Protein AF-A0A960XG76-F1 (afdb_monomer_lite)

Sequence (204 aa):
INASFLRGNTRYGQMHSFADWEVGPEVEAAFKQVYPERRFEPLSRSDVFFKSFYAGLPDAAPLPEAIREFIINEKWPQGTYSSMVLRHEDRVAVMAMPIMAMGWGKSEFGQWTTRIGFRVREGAEGLSDRLSEAAYAGEKYETTREDGRNDVIYCEVPGMPAWVEEPNGDWRVFRYYHSQEISDYAHTFYTRLGVNLFVYIFSQ

Radius of gyration: 17.95 Å; chains: 1; bounding box: 51×33×46 Å

Secondary structure (DSSP, 8-state):
-EEGGGTT-GGGGGG-TTS-EE--HHHHHHHHTT-TT--EEE--TT-GGGGSS--SPPP-TTS-HHHHHHIIIIIIIIIS---EEEEETTEEEEEE-SGGGS---B-TTS-BSS---EEEEE--TTHHHHHHT----S-EEEEE-TTS-EEEEEEETTTEEEEEE-TTS-EEEEEEE--HHHHHHHHHHHHHT-HHHHHHHH--

Foldseek 3Di:
DAAPVCPVPVVCRVLPQQADDDDDPVVQVVCCVVVVPKDKDWDDLVDCLLPVQHPDAPDCVVDDPQVSCCVVPPVRPWGGKTKIFIDDPNDGPDIDIPCLPQDADADPVRAGPGFDKDKGWDDDVCPLVDVVPDDADEDWDWHATPVRFIKIFGDHPPGHTAWIQGRVSGITGIDIGTDSSRRVSVSVRVVSSVPNVVVVVVPD

pLDDT: mean 79.2, std 12.23, range [35.25, 93.88]

Structure (mmCIF, N/CA/C/O backbone):
data_AF-A0A960XG76-F1
#
_entry.id   AF-A0A960XG76-F1
#
loop_
_atom_site.group_PDB
_atom_site.id
_atom_site.type_symbol
_atom_site.label_atom_id
_atom_site.label_alt_id
_atom_site.label_comp_id
_atom_site.label_asym_id
_atom_site.label_entity_id
_atom_site.label_seq_id
_atom_site.pdbx_PDB_ins_code
_atom_site.Cartn_x
_atom_site.Cartn_y
_atom_site.Cartn_z
_atom_site.occupancy
_atom_site.B_iso_or_equiv
_atom_site.auth_seq_id
_atom_site.auth_comp_id
_atom_site.auth_asym_id
_atom_site.auth_atom_id
_atom_site.pdbx_PDB_model_num
ATOM 1 N N . ILE A 1 1 ? -4.588 8.731 8.889 1.00 69.25 1 ILE A N 1
ATOM 2 C CA . ILE A 1 1 ? -3.297 8.005 8.893 1.00 69.25 1 ILE A CA 1
ATOM 3 C C . ILE A 1 1 ? -2.404 8.611 7.824 1.00 69.25 1 ILE A C 1
ATOM 5 O O . ILE A 1 1 ? -2.947 9.070 6.822 1.00 69.25 1 ILE A O 1
ATOM 9 N N . ASN A 1 2 ? -1.095 8.681 8.043 1.00 71.38 2 ASN A N 1
ATOM 10 C CA . ASN A 1 2 ? -0.148 9.208 7.062 1.00 71.38 2 ASN A CA 1
ATOM 11 C C . ASN A 1 2 ? 1.217 8.537 7.229 1.00 71.38 2 ASN A C 1
ATOM 13 O O . ASN A 1 2 ? 1.587 8.200 8.354 1.00 71.38 2 ASN A O 1
ATOM 17 N N . ALA A 1 3 ? 1.965 8.385 6.138 1.00 74.38 3 ALA A N 1
ATOM 18 C CA . ALA A 1 3 ? 3.371 8.017 6.234 1.00 74.38 3 ALA A CA 1
ATOM 19 C C . ALA A 1 3 ? 4.144 9.109 6.990 1.00 74.38 3 ALA A C 1
ATOM 21 O O . ALA A 1 3 ? 3.838 10.302 6.865 1.00 74.38 3 ALA A O 1
ATOM 22 N N . SER A 1 4 ? 5.136 8.710 7.787 1.00 72.44 4 SER A N 1
ATOM 23 C CA . SER A 1 4 ? 5.893 9.615 8.665 1.00 72.44 4 SER A CA 1
ATOM 24 C C . SER A 1 4 ? 6.516 10.788 7.895 1.00 72.44 4 SER A C 1
ATOM 26 O O . SER A 1 4 ? 6.362 11.944 8.295 1.00 72.44 4 SER A O 1
ATOM 28 N N . PHE A 1 5 ? 7.105 10.510 6.730 1.00 72.12 5 PHE A N 1
ATOM 29 C CA . PHE A 1 5 ? 7.744 11.503 5.864 1.00 72.12 5 PHE A CA 1
ATOM 30 C C . PHE A 1 5 ? 6.760 12.464 5.164 1.00 72.12 5 PHE A C 1
ATOM 32 O O . PHE A 1 5 ? 7.170 13.497 4.643 1.00 72.12 5 PHE A O 1
ATOM 39 N N . LEU A 1 6 ? 5.451 12.182 5.184 1.00 73.06 6 LEU A N 1
ATOM 40 C CA . LEU A 1 6 ? 4.412 13.022 4.569 1.00 73.06 6 LEU A CA 1
ATOM 41 C C . LEU A 1 6 ? 3.703 13.943 5.568 1.00 73.06 6 LEU A C 1
ATOM 43 O O . LEU A 1 6 ? 2.846 14.734 5.166 1.00 73.06 6 LEU A O 1
ATOM 47 N N . ARG A 1 7 ? 4.026 13.870 6.868 1.00 74.00 7 ARG A N 1
ATOM 48 C CA . ARG A 1 7 ? 3.365 14.675 7.915 1.00 74.00 7 ARG A CA 1
ATOM 49 C C . ARG A 1 7 ? 3.549 16.186 7.718 1.00 74.00 7 ARG A C 1
ATOM 51 O O . ARG A 1 7 ? 2.643 16.942 8.042 1.00 74.00 7 ARG A O 1
ATOM 58 N N . GLY A 1 8 ? 4.671 16.617 7.136 1.00 67.25 8 GLY A N 1
ATOM 59 C CA . GLY A 1 8 ? 4.949 18.027 6.821 1.00 67.25 8 GLY A CA 1
ATOM 60 C C . GLY A 1 8 ? 4.459 18.500 5.446 1.00 67.25 8 GLY A C 1
ATOM 61 O O . GLY A 1 8 ? 4.436 19.701 5.189 1.00 67.25 8 GLY A O 1
ATOM 62 N N . ASN A 1 9 ? 4.069 17.584 4.552 1.00 71.06 9 ASN A N 1
ATOM 63 C CA . ASN A 1 9 ? 3.596 17.911 3.206 1.00 71.06 9 ASN A CA 1
ATOM 64 C C . ASN A 1 9 ? 2.568 16.875 2.726 1.00 71.06 9 ASN A C 1
ATOM 66 O O . ASN A 1 9 ? 2.865 15.938 1.983 1.00 71.06 9 ASN A O 1
ATOM 70 N N . THR A 1 10 ? 1.321 17.067 3.151 1.00 68.69 10 THR A N 1
ATOM 71 C CA . THR A 1 10 ? 0.206 16.150 2.874 1.00 68.69 10 THR A CA 1
ATOM 72 C C . THR A 1 10 ? -0.198 16.098 1.399 1.00 68.69 10 THR A C 1
ATOM 74 O O . THR A 1 10 ? -0.933 15.191 1.003 1.00 68.69 10 THR A O 1
ATOM 77 N N . ARG A 1 11 ? 0.318 17.013 0.560 1.00 68.44 11 ARG A N 1
ATOM 78 C CA . ARG A 1 11 ? 0.020 17.111 -0.879 1.00 68.44 11 ARG A CA 1
ATOM 79 C C . ARG A 1 11 ? 0.286 15.807 -1.632 1.00 68.44 11 ARG A C 1
ATOM 81 O O . ARG A 1 11 ? -0.386 15.534 -2.623 1.00 68.44 11 ARG A O 1
ATOM 88 N N . TYR A 1 12 ? 1.235 15.001 -1.160 1.00 68.88 12 TYR A N 1
ATOM 89 C CA . TYR A 1 12 ? 1.657 13.778 -1.839 1.00 68.88 12 TYR A CA 1
ATOM 90 C C . TYR A 1 12 ? 1.143 12.485 -1.197 1.00 68.88 12 TYR A C 1
ATOM 92 O O . TYR A 1 12 ? 1.496 11.409 -1.675 1.00 68.88 12 TYR A O 1
ATOM 100 N N . GLY A 1 13 ? 0.273 12.556 -0.179 1.00 68.44 13 GLY A N 1
ATOM 101 C CA . GLY A 1 13 ? -0.281 11.385 0.524 1.00 68.44 13 GLY A CA 1
ATOM 102 C C . GLY A 1 13 ? -0.764 10.276 -0.420 1.00 68.44 13 GLY A C 1
ATOM 103 O O . GLY A 1 13 ? -0.304 9.141 -0.366 1.00 68.44 13 GLY A O 1
ATOM 104 N N . GLN A 1 14 ? -1.627 10.626 -1.375 1.00 64.19 14 GLN A N 1
ATOM 105 C CA . GLN A 1 14 ? -2.188 9.672 -2.345 1.00 64.19 14 GLN A CA 1
ATOM 106 C C . GLN A 1 14 ? -1.167 9.176 -3.392 1.00 64.19 14 GLN A C 1
ATOM 108 O O . GLN A 1 14 ? -1.361 8.143 -4.042 1.00 64.19 14 GLN A O 1
ATOM 113 N N . MET A 1 15 ? -0.057 9.892 -3.580 1.00 69.12 15 MET A N 1
ATOM 114 C CA . MET A 1 15 ? 1.021 9.511 -4.503 1.00 69.12 15 MET A CA 1
ATOM 115 C C . MET A 1 15 ? 1.962 8.462 -3.894 1.00 69.12 15 MET A C 1
ATOM 117 O O . MET A 1 15 ? 2.614 7.742 -4.639 1.00 69.12 15 MET A O 1
ATOM 121 N N . HIS A 1 16 ? 1.937 8.293 -2.569 1.00 72.00 16 HIS A N 1
ATOM 122 C CA . HIS A 1 16 ? 2.875 7.466 -1.804 1.00 72.00 16 HIS A CA 1
ATOM 123 C C . HIS A 1 16 ? 2.237 6.201 -1.224 1.00 72.00 16 HIS A C 1
ATOM 125 O O . HIS A 1 16 ? 2.457 5.812 -0.085 1.00 72.00 16 HIS A O 1
ATOM 131 N N . SER A 1 17 ? 1.393 5.538 -2.008 1.00 66.38 17 SER A N 1
ATOM 132 C CA . SER A 1 17 ? 0.556 4.438 -1.523 1.00 66.38 17 SER A CA 1
ATOM 133 C C . SER A 1 17 ? 1.335 3.184 -1.057 1.00 66.38 17 SER A C 1
ATOM 135 O O . SER A 1 17 ? 0.748 2.325 -0.405 1.00 66.38 17 SER A O 1
ATOM 137 N N . PHE A 1 18 ? 2.627 3.085 -1.378 1.00 67.31 18 PHE A N 1
ATOM 138 C CA . PHE A 1 18 ? 3.585 2.018 -1.022 1.00 67.31 18 PHE A CA 1
ATOM 139 C C . PHE A 1 18 ? 4.455 2.384 0.198 1.00 67.31 18 PHE A C 1
ATOM 141 O O . PHE A 1 18 ? 5.353 1.627 0.546 1.00 67.31 18 PHE A O 1
ATOM 148 N N . ALA A 1 19 ? 4.212 3.541 0.818 1.00 69.62 19 ALA A N 1
ATOM 149 C CA . ALA A 1 19 ? 4.809 3.902 2.094 1.00 69.62 19 ALA A CA 1
ATOM 150 C C . ALA A 1 19 ? 4.156 3.145 3.256 1.00 69.62 19 ALA A C 1
ATOM 152 O O . ALA A 1 19 ? 2.975 2.792 3.187 1.00 69.62 19 ALA A O 1
ATOM 153 N N . ASP A 1 20 ? 4.905 2.974 4.341 1.00 76.69 20 ASP A N 1
ATOM 154 C CA . ASP A 1 20 ? 4.397 2.472 5.610 1.00 76.69 20 ASP A CA 1
ATOM 155 C C . ASP A 1 20 ? 3.516 3.541 6.274 1.00 76.69 20 ASP A C 1
ATOM 157 O O . ASP A 1 20 ? 3.966 4.634 6.640 1.00 76.69 20 ASP A O 1
ATOM 161 N N . TRP A 1 21 ? 2.213 3.264 6.337 1.00 78.44 21 TRP A N 1
ATOM 162 C CA . TRP A 1 21 ? 1.228 4.174 6.906 1.00 78.44 21 TRP A CA 1
ATOM 163 C C . TRP A 1 21 ? 1.135 4.007 8.413 1.00 78.44 21 TRP A C 1
ATOM 165 O O . TRP A 1 21 ? 0.754 2.955 8.911 1.00 78.44 21 TRP A O 1
ATOM 175 N N . GLU A 1 22 ? 1.315 5.109 9.134 1.00 81.94 22 GLU A N 1
ATOM 176 C CA . GLU A 1 22 ? 1.100 5.153 10.574 1.00 81.94 22 GLU A CA 1
ATOM 177 C C . GLU A 1 22 ? -0.161 5.948 10.918 1.00 81.94 22 GLU A C 1
ATOM 179 O O . GLU A 1 22 ? -0.594 6.872 10.209 1.00 81.94 22 GLU A O 1
ATOM 184 N N . VAL A 1 23 ? -0.767 5.616 12.056 1.00 85.19 23 VAL A N 1
ATOM 185 C CA . VAL A 1 23 ? -1.822 6.457 12.620 1.00 85.19 23 VAL A CA 1
ATOM 186 C C . VAL A 1 23 ? -1.222 7.800 13.036 1.00 85.19 23 VAL A C 1
ATOM 188 O O . VAL A 1 23 ? -0.114 7.869 13.555 1.00 85.19 23 VAL A O 1
ATOM 191 N N . GLY A 1 24 ? -1.932 8.889 12.730 1.00 85.81 24 GLY A N 1
ATOM 192 C CA . GLY A 1 24 ? -1.485 10.226 13.115 1.00 85.81 24 GLY A CA 1
ATOM 193 C C . GLY A 1 24 ? -1.542 10.393 14.637 1.00 85.81 24 GLY A C 1
ATOM 194 O O . GLY A 1 24 ? -2.445 9.823 15.260 1.00 85.81 24 GLY A O 1
ATOM 195 N N . PRO A 1 25 ? -0.633 11.176 15.238 1.00 87.06 25 PRO A N 1
ATOM 196 C CA . PRO A 1 25 ? -0.561 11.332 16.689 1.00 87.06 25 PRO A CA 1
ATOM 197 C C . PRO A 1 25 ? -1.861 11.881 17.290 1.00 87.06 25 PRO A C 1
ATOM 199 O O . PRO A 1 25 ? -2.218 11.504 18.404 1.00 87.06 25 PRO A O 1
ATOM 202 N N . GLU A 1 26 ? -2.617 12.707 16.557 1.00 86.81 26 GLU A N 1
ATOM 203 C CA . GLU A 1 26 ? -3.906 13.229 17.027 1.00 86.81 26 GLU A CA 1
ATOM 204 C C . GLU A 1 26 ? -4.958 12.118 17.155 1.00 86.81 26 GLU A C 1
ATOM 206 O O . GLU A 1 26 ? -5.703 12.066 18.134 1.00 86.81 26 GLU A O 1
ATOM 211 N N . VAL A 1 27 ? -4.996 11.195 16.187 1.00 86.50 27 VAL A N 1
ATOM 212 C CA . VAL A 1 27 ? -5.912 10.043 16.203 1.00 86.50 27 VAL A CA 1
ATOM 213 C C . VAL A 1 27 ? -5.510 9.065 17.304 1.00 86.50 27 VAL A C 1
ATOM 215 O O . VAL A 1 27 ? -6.366 8.568 18.033 1.00 86.50 27 VAL A O 1
ATOM 218 N N . GLU A 1 28 ? -4.211 8.817 17.468 1.00 90.00 28 GLU A N 1
ATOM 219 C CA . GLU A 1 28 ? -3.710 7.966 18.547 1.00 90.00 28 GLU A CA 1
ATOM 220 C C . GLU A 1 28 ? -4.056 8.546 19.930 1.00 90.00 28 GLU A C 1
ATOM 222 O O . GLU A 1 28 ? -4.547 7.824 20.798 1.00 90.00 28 GLU A O 1
ATOM 227 N N . ALA A 1 29 ? -3.872 9.856 20.126 1.00 90.69 29 ALA A N 1
ATOM 228 C CA . ALA A 1 29 ? -4.218 10.540 21.369 1.00 90.69 29 ALA A CA 1
ATOM 229 C C . ALA A 1 29 ? -5.723 10.479 21.679 1.00 90.69 29 ALA A C 1
ATOM 231 O O . ALA A 1 29 ? -6.100 10.302 22.838 1.00 90.69 29 ALA A O 1
ATOM 232 N N . ALA A 1 30 ? -6.582 10.582 20.660 1.00 90.94 30 ALA A N 1
ATOM 233 C CA . ALA A 1 30 ? -8.026 10.440 20.830 1.00 90.94 30 ALA A CA 1
ATOM 234 C C . ALA A 1 30 ? -8.402 9.030 21.317 1.00 90.94 30 ALA A C 1
ATOM 236 O O . ALA A 1 30 ? -9.123 8.886 22.304 1.00 90.94 30 ALA A O 1
ATOM 237 N N . PHE A 1 31 ? -7.865 7.980 20.686 1.00 93.06 31 PHE A N 1
ATOM 238 C CA . PHE A 1 31 ? -8.198 6.603 21.064 1.00 93.06 31 PHE A CA 1
ATOM 239 C C . PHE A 1 31 ? -7.559 6.143 22.375 1.00 93.06 31 PHE A C 1
ATOM 241 O O . PHE A 1 31 ? -8.135 5.279 23.033 1.00 93.06 31 PHE A O 1
ATOM 248 N N . LYS A 1 32 ? -6.458 6.756 22.829 1.00 92.94 32 LYS A N 1
ATOM 249 C CA . LYS A 1 32 ? -5.902 6.510 24.175 1.00 92.94 32 LYS A CA 1
ATOM 250 C C . LYS A 1 32 ? -6.862 6.878 25.309 1.00 92.94 32 LYS A C 1
ATOM 252 O O . LYS A 1 32 ? -6.748 6.313 26.389 1.00 92.94 32 LYS A O 1
ATOM 257 N N . GLN A 1 33 ? -7.823 7.776 25.084 1.00 91.88 33 GLN A N 1
ATOM 258 C CA . GLN A 1 33 ? -8.841 8.104 26.092 1.00 91.88 33 GLN A CA 1
ATOM 259 C C . GLN A 1 33 ? -9.850 6.963 26.296 1.00 91.88 33 GLN A C 1
ATOM 261 O O . GLN A 1 33 ? -10.411 6.827 27.379 1.00 91.88 33 GLN A O 1
ATOM 266 N N . VAL A 1 34 ? -10.068 6.143 25.263 1.00 92.50 34 VAL A N 1
ATOM 267 C CA . VAL A 1 34 ? -11.026 5.023 25.268 1.00 92.50 34 VAL A CA 1
ATOM 268 C C . VAL A 1 34 ? -10.321 3.688 25.521 1.00 92.50 34 VAL A C 1
ATOM 270 O O . VAL A 1 34 ? -10.836 2.840 26.245 1.00 92.50 34 VAL A O 1
ATOM 273 N N . TYR A 1 35 ? -9.118 3.512 24.970 1.00 93.12 35 TYR A N 1
ATOM 274 C CA . TYR A 1 35 ? -8.295 2.308 25.091 1.00 93.12 35 TYR A CA 1
ATOM 275 C C . TYR A 1 35 ? -6.870 2.649 25.576 1.00 93.12 35 TYR A C 1
ATOM 277 O O . TYR A 1 35 ? -5.925 2.579 24.786 1.00 93.12 35 TYR A O 1
ATOM 285 N N . PRO A 1 36 ? -6.677 2.993 26.866 1.00 92.25 36 PRO A N 1
ATOM 286 C CA . PRO A 1 36 ? -5.410 3.543 27.371 1.00 92.25 36 PRO A CA 1
ATOM 287 C C . PRO A 1 36 ? -4.195 2.623 27.214 1.00 92.25 36 PRO A C 1
ATOM 289 O O . PRO A 1 36 ? -3.077 3.091 27.017 1.00 92.25 36 PRO A O 1
ATOM 292 N N . GLU A 1 37 ? -4.413 1.310 27.286 1.00 93.19 37 GLU A N 1
ATOM 293 C CA . GLU A 1 37 ? -3.355 0.293 27.239 1.00 93.19 37 GLU A CA 1
ATOM 294 C C . GLU A 1 37 ? -3.163 -0.318 25.845 1.00 93.19 37 GLU A C 1
ATOM 296 O O . GLU A 1 37 ? -2.379 -1.253 25.668 1.00 93.19 37 GLU A O 1
ATOM 301 N N . ARG A 1 38 ? -3.906 0.158 24.841 1.00 92.50 38 ARG A N 1
ATOM 302 C CA . ARG A 1 38 ? -3.855 -0.384 23.481 1.00 92.50 38 ARG A CA 1
ATOM 303 C C . ARG A 1 38 ? -3.158 0.595 22.550 1.00 92.50 38 ARG A C 1
ATOM 305 O O . ARG A 1 38 ? -3.181 1.807 22.740 1.00 92.50 38 ARG A O 1
ATOM 312 N N . ARG A 1 39 ? -2.537 0.040 21.516 1.00 92.19 39 ARG A N 1
ATOM 313 C CA . ARG A 1 39 ? -1.870 0.786 20.452 1.00 92.19 39 ARG A CA 1
ATOM 314 C C . ARG A 1 39 ? -2.364 0.291 19.108 1.00 92.19 39 ARG A C 1
ATOM 316 O O . ARG A 1 39 ? -2.831 -0.842 19.001 1.00 92.19 39 ARG A O 1
ATOM 323 N N . PHE A 1 40 ? -2.245 1.147 18.105 1.00 91.56 40 PHE A N 1
ATOM 324 C CA . PHE A 1 40 ? -2.440 0.713 16.736 1.00 91.56 40 PHE A CA 1
ATOM 325 C C . PHE A 1 40 ? -1.283 -0.184 16.304 1.00 91.56 40 PHE A C 1
ATOM 327 O O . PHE A 1 40 ? -0.126 0.074 16.635 1.00 91.56 40 PHE A O 1
ATOM 334 N N . GLU A 1 41 ? -1.608 -1.224 15.555 1.00 88.69 41 GLU A N 1
ATOM 335 C CA . GLU A 1 41 ? -0.663 -2.153 14.953 1.00 88.69 41 GLU A CA 1
ATOM 336 C C . GLU A 1 41 ? -1.011 -2.362 13.474 1.00 88.69 41 GLU A C 1
ATOM 338 O O . GLU A 1 41 ? -2.184 -2.232 13.098 1.00 88.69 41 GLU A O 1
ATOM 343 N N . PRO A 1 42 ? -0.027 -2.679 12.620 1.00 84.56 42 PRO A N 1
ATOM 344 C CA . PRO A 1 42 ? -0.303 -3.082 11.250 1.00 84.56 42 PRO A CA 1
ATOM 345 C C . PRO A 1 42 ? -1.203 -4.323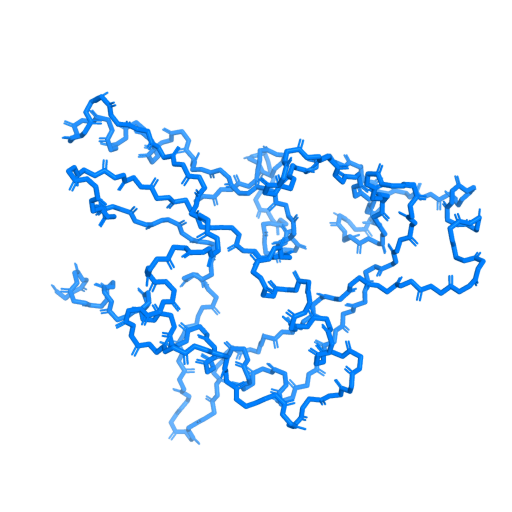 11.221 1.00 84.56 42 PRO A C 1
ATOM 347 O O . PRO A 1 42 ? -0.951 -5.314 11.908 1.00 84.56 42 PRO A O 1
ATOM 350 N N . LEU A 1 43 ? -2.256 -4.290 10.406 1.00 81.06 43 LEU A N 1
ATOM 351 C CA . LEU A 1 43 ? -3.104 -5.452 10.171 1.00 81.06 43 LEU A CA 1
ATOM 352 C C . LEU A 1 43 ? -2.402 -6.403 9.204 1.00 81.06 43 LEU A C 1
ATOM 354 O O . LEU A 1 43 ? -2.270 -6.095 8.017 1.00 81.06 43 LEU A O 1
ATOM 358 N N . SER A 1 44 ? -1.995 -7.573 9.705 1.00 78.12 44 SER A N 1
ATOM 359 C CA . SER A 1 44 ? -1.414 -8.607 8.850 1.00 78.12 44 SER A CA 1
ATOM 360 C C . SER A 1 44 ? -2.400 -9.040 7.778 1.00 78.12 44 SER A C 1
ATOM 362 O O . SER A 1 44 ? -3.602 -9.199 7.989 1.00 78.12 44 SER A O 1
ATOM 364 N N . ARG A 1 45 ? -1.839 -9.363 6.625 1.00 73.00 45 ARG A N 1
ATOM 365 C CA . ARG A 1 45 ? -2.550 -9.971 5.516 1.00 73.00 45 ARG A CA 1
ATOM 366 C C . ARG A 1 45 ? -3.316 -11.247 5.796 1.00 73.00 45 ARG A C 1
ATOM 368 O O . ARG A 1 45 ? -4.272 -11.589 5.101 1.00 73.00 45 ARG A O 1
ATOM 375 N N . SER A 1 46 ? -2.781 -12.015 6.731 1.00 76.12 46 SER A N 1
ATOM 376 C CA . SER A 1 46 ? -3.298 -13.326 7.082 1.00 76.12 46 SER A CA 1
ATOM 377 C C . SER A 1 46 ? -4.513 -13.220 7.996 1.00 76.12 46 SER A C 1
ATOM 379 O O . SER A 1 46 ? -5.179 -14.231 8.229 1.00 76.12 46 SER A O 1
ATOM 381 N N . ASP A 1 47 ? -4.811 -12.004 8.468 1.00 80.06 47 ASP A N 1
ATOM 382 C CA . ASP A 1 47 ? -5.892 -11.746 9.391 1.00 80.06 47 ASP A CA 1
ATOM 383 C C . ASP A 1 47 ? -7.241 -12.175 8.813 1.00 80.06 47 ASP A C 1
ATOM 385 O O . ASP A 1 47 ? -7.548 -11.999 7.627 1.00 80.06 47 ASP A O 1
ATOM 389 N N . VAL A 1 48 ? -8.062 -12.749 9.688 1.00 78.75 48 VAL A N 1
ATOM 390 C CA . VAL A 1 48 ? -9.402 -13.224 9.352 1.00 78.75 48 VAL A CA 1
ATOM 391 C C . VAL A 1 48 ? -10.287 -12.106 8.804 1.00 78.75 48 VAL A C 1
ATOM 393 O O . VAL A 1 48 ? -11.144 -12.386 7.971 1.00 78.75 48 VAL A O 1
ATOM 396 N N . PHE A 1 49 ? -10.042 -10.847 9.185 1.00 76.94 49 PHE A N 1
ATOM 397 C CA . PHE A 1 49 ? -10.779 -9.678 8.716 1.00 76.94 49 PHE A CA 1
ATOM 398 C C . PHE A 1 49 ? -10.875 -9.628 7.188 1.00 76.94 49 PHE A C 1
ATOM 400 O O . PHE A 1 49 ? -11.960 -9.432 6.640 1.00 76.94 49 PHE A O 1
ATOM 407 N N . PHE A 1 50 ? -9.773 -9.911 6.487 1.00 74.62 50 PHE A N 1
ATOM 408 C CA . PHE A 1 50 ? -9.723 -9.915 5.022 1.00 74.62 50 PHE A CA 1
ATOM 409 C C . PHE A 1 50 ? -10.466 -11.086 4.361 1.00 74.62 50 PHE A C 1
ATOM 411 O O . PHE A 1 50 ? -10.505 -11.180 3.136 1.00 74.62 50 PHE A O 1
ATOM 418 N N . LYS A 1 51 ? -11.056 -11.979 5.159 1.00 74.88 51 LYS A N 1
ATOM 419 C CA . LYS A 1 51 ? -11.870 -13.119 4.719 1.00 74.88 51 LYS A CA 1
ATOM 420 C C . LYS A 1 51 ? -13.294 -13.074 5.282 1.00 74.88 51 LYS A C 1
ATOM 422 O O . LYS A 1 51 ? -14.103 -13.920 4.913 1.00 74.88 51 LYS A O 1
ATOM 427 N N . SER A 1 52 ? -13.608 -12.117 6.159 1.00 75.12 52 SER A N 1
ATOM 428 C CA . SER A 1 52 ? -14.868 -12.090 6.912 1.00 75.12 52 SER A CA 1
ATOM 429 C C . SER A 1 52 ? -16.099 -11.798 6.053 1.00 75.12 52 SER A C 1
ATOM 431 O O . SER A 1 52 ? -17.175 -12.298 6.363 1.00 75.12 52 SER A O 1
ATOM 433 N N . PHE A 1 53 ? -15.963 -10.990 4.994 1.00 77.00 53 PHE A N 1
ATOM 434 C CA . PHE A 1 53 ? -17.087 -10.640 4.113 1.00 77.00 53 PHE A CA 1
ATOM 435 C C . PHE A 1 53 ? -17.047 -11.406 2.788 1.00 77.00 53 PHE A C 1
ATOM 437 O O . PHE A 1 53 ? -18.031 -12.029 2.400 1.00 77.00 53 PHE A O 1
ATOM 444 N N . TYR A 1 54 ? -15.886 -11.423 2.131 1.00 77.19 54 TYR A N 1
ATOM 445 C CA . TYR A 1 54 ? -15.609 -12.275 0.978 1.00 77.19 54 TYR A CA 1
ATOM 446 C C . TYR A 1 54 ? -14.251 -12.944 1.154 1.00 77.19 54 TYR A C 1
ATOM 448 O O . TYR A 1 54 ? -13.271 -12.290 1.503 1.00 77.19 54 TYR A O 1
ATOM 456 N N . ALA A 1 55 ? -14.184 -14.242 0.868 1.00 76.50 55 ALA A N 1
ATOM 457 C CA . ALA A 1 55 ? -12.925 -14.969 0.821 1.00 76.50 55 ALA A CA 1
ATOM 458 C C . ALA A 1 55 ? -12.328 -14.912 -0.594 1.00 76.50 55 ALA A C 1
ATOM 460 O O . ALA A 1 55 ? -12.993 -15.257 -1.570 1.00 76.50 55 ALA A O 1
ATOM 461 N N . GLY A 1 56 ? -11.054 -14.524 -0.691 1.00 72.19 56 GLY A N 1
ATOM 462 C CA . GLY A 1 56 ? -10.301 -14.507 -1.948 1.00 72.19 56 GLY A CA 1
ATOM 463 C C . GLY A 1 56 ? -10.402 -13.200 -2.742 1.00 72.19 56 GLY A C 1
ATOM 464 O O . GLY A 1 56 ? -11.079 -12.247 -2.356 1.00 72.19 56 GLY A O 1
ATOM 465 N N . LEU A 1 57 ? -9.679 -13.154 -3.862 1.00 73.94 57 LEU A N 1
ATOM 466 C CA . LEU A 1 57 ? -9.614 -11.991 -4.749 1.00 73.94 57 LEU A CA 1
ATOM 467 C C . LEU A 1 57 ? -10.827 -11.925 -5.701 1.00 73.94 57 LEU A C 1
ATOM 469 O O . LEU A 1 57 ? -11.470 -12.947 -5.963 1.00 73.94 57 LEU A O 1
ATOM 473 N N . PRO A 1 58 ? -11.178 -10.739 -6.235 1.00 81.62 58 PRO A N 1
ATOM 474 C CA . PRO A 1 58 ? -12.022 -10.647 -7.423 1.00 81.62 58 PRO A CA 1
ATOM 475 C C . PRO A 1 58 ? -11.434 -11.409 -8.609 1.00 81.62 58 PRO A C 1
ATOM 477 O O . PRO A 1 58 ? -10.250 -11.739 -8.626 1.00 81.62 58 PRO A O 1
ATOM 480 N N . ASP A 1 59 ? -12.271 -11.669 -9.611 1.00 84.94 59 ASP A N 1
ATOM 481 C CA . ASP A 1 59 ? -11.797 -12.257 -10.858 1.00 84.94 59 ASP A CA 1
ATOM 482 C C . ASP A 1 59 ? -10.822 -11.296 -11.551 1.00 84.94 59 ASP A C 1
ATOM 484 O O . ASP A 1 59 ? -11.183 -10.175 -11.912 1.00 84.94 59 ASP A O 1
ATOM 488 N N . ALA A 1 60 ? -9.575 -11.739 -11.687 1.00 85.06 60 ALA A N 1
ATOM 489 C CA . ALA A 1 60 ? -8.490 -10.989 -12.302 1.00 85.06 60 ALA A CA 1
ATOM 490 C C . ALA A 1 60 ? -8.284 -11.347 -13.784 1.00 85.06 60 ALA A C 1
ATOM 492 O O . ALA A 1 60 ? -7.387 -10.785 -14.410 1.00 85.06 60 ALA A O 1
ATOM 493 N N . ALA A 1 61 ? -9.078 -12.261 -14.360 1.00 87.88 61 ALA A N 1
ATOM 494 C CA . ALA A 1 61 ? -8.982 -12.639 -15.772 1.00 87.88 61 ALA A CA 1
ATOM 495 C C . ALA A 1 61 ? -9.063 -11.453 -16.760 1.00 87.88 61 ALA A C 1
ATOM 497 O O . ALA A 1 61 ? -8.362 -11.504 -17.770 1.00 87.88 61 ALA A O 1
ATOM 498 N N . PRO A 1 62 ? -9.827 -10.372 -16.491 1.00 87.44 62 PRO A N 1
ATOM 499 C CA . PRO A 1 62 ? -9.857 -9.198 -17.368 1.00 87.44 62 PRO A CA 1
ATOM 500 C C . PRO A 1 62 ? -8.586 -8.333 -17.344 1.00 87.44 62 PRO A C 1
ATOM 502 O O . PRO A 1 62 ? -8.478 -7.394 -18.131 1.00 87.44 62 PRO A O 1
ATOM 505 N N . LEU A 1 63 ? -7.648 -8.579 -16.423 1.00 87.06 63 LEU A N 1
ATOM 506 C CA . LEU A 1 63 ? -6.454 -7.751 -16.261 1.00 87.06 63 LEU A CA 1
ATOM 507 C C . LEU A 1 63 ? -5.298 -8.232 -17.154 1.00 87.06 63 LEU A C 1
ATOM 509 O O . LEU A 1 63 ? -5.140 -9.439 -17.351 1.00 87.06 63 LEU A O 1
ATOM 513 N N . PRO A 1 64 ? -4.428 -7.317 -17.628 1.00 85.81 64 PRO A N 1
ATOM 514 C CA . PRO A 1 64 ? -3.165 -7.687 -18.263 1.00 85.81 64 PRO A CA 1
ATOM 515 C C . PRO A 1 64 ? -2.332 -8.620 -17.376 1.00 85.81 64 PRO A C 1
ATOM 517 O O . PRO A 1 64 ? -2.298 -8.453 -16.157 1.00 85.81 64 PRO A O 1
ATOM 520 N N . GLU A 1 65 ? -1.619 -9.566 -17.986 1.00 83.44 65 GLU A N 1
ATOM 521 C CA . GLU A 1 65 ? -0.877 -10.614 -17.272 1.00 83.44 65 GLU A CA 1
ATOM 522 C C . GLU A 1 65 ? 0.110 -10.065 -16.233 1.00 83.44 65 GLU A C 1
ATOM 524 O O . GLU A 1 65 ? 0.024 -10.443 -15.066 1.00 83.44 65 GLU A O 1
ATOM 529 N N . ALA A 1 66 ? 0.949 -9.096 -16.612 1.00 77.56 66 ALA A N 1
ATOM 530 C CA . ALA A 1 66 ? 1.904 -8.457 -15.701 1.00 77.56 66 ALA A CA 1
ATOM 531 C C . ALA A 1 66 ? 1.221 -7.811 -14.477 1.00 77.56 66 ALA A C 1
ATOM 533 O O . ALA A 1 66 ? 1.736 -7.836 -13.361 1.00 77.56 66 ALA A O 1
ATOM 534 N N . ILE A 1 67 ? 0.015 -7.267 -14.664 1.00 82.12 67 ILE A N 1
ATOM 535 C CA . ILE A 1 67 ? -0.766 -6.656 -13.586 1.00 82.12 67 ILE A CA 1
ATOM 536 C C . ILE A 1 67 ? -1.393 -7.733 -12.699 1.00 82.12 67 ILE A C 1
ATOM 538 O O . ILE A 1 67 ? -1.413 -7.590 -11.477 1.00 82.12 67 ILE A O 1
ATOM 542 N N . ARG A 1 68 ? -1.900 -8.814 -13.297 1.00 81.69 68 ARG A N 1
ATOM 543 C CA . ARG A 1 68 ? -2.477 -9.952 -12.576 1.00 81.69 68 ARG A CA 1
ATOM 544 C C . ARG A 1 68 ? -1.443 -10.605 -11.661 1.00 81.69 68 ARG A C 1
ATOM 546 O O . ARG A 1 68 ? -1.738 -10.814 -10.487 1.00 81.69 68 ARG A O 1
ATOM 553 N N . GLU A 1 69 ? -0.247 -10.883 -12.173 1.00 79.31 69 GLU A N 1
ATOM 554 C CA . GLU A 1 69 ? 0.848 -11.450 -11.380 1.00 79.31 69 GLU A CA 1
ATOM 555 C C . GLU A 1 69 ? 1.233 -10.528 -10.229 1.00 79.31 69 GLU A C 1
ATOM 557 O O . GLU A 1 69 ? 1.277 -10.969 -9.081 1.00 79.31 69 GLU A O 1
ATOM 562 N N . PHE A 1 70 ? 1.400 -9.231 -10.504 1.00 78.19 70 PHE A N 1
ATOM 563 C CA . PHE A 1 70 ? 1.672 -8.255 -9.456 1.00 78.19 70 PHE A CA 1
ATOM 564 C C . PHE A 1 70 ? 0.574 -8.239 -8.390 1.00 78.19 70 PHE A C 1
ATOM 566 O O . PHE A 1 70 ? 0.868 -8.198 -7.201 1.00 78.19 70 PHE A O 1
ATOM 573 N N . ILE A 1 71 ? -0.705 -8.295 -8.768 1.00 72.81 71 ILE A N 1
ATOM 574 C CA . ILE A 1 71 ? -1.798 -8.284 -7.789 1.00 72.81 71 ILE A CA 1
ATOM 575 C C . ILE A 1 71 ? -1.766 -9.507 -6.885 1.00 72.81 71 ILE A C 1
ATOM 577 O O . ILE A 1 71 ? -1.957 -9.358 -5.682 1.00 72.81 71 ILE A O 1
ATOM 581 N N . ILE A 1 72 ? -1.548 -10.685 -7.462 1.00 68.75 72 ILE A N 1
ATOM 582 C CA . ILE A 1 72 ? -1.561 -11.956 -6.735 1.00 68.75 72 ILE A CA 1
ATOM 583 C C . ILE A 1 72 ? -0.339 -12.076 -5.822 1.00 68.75 72 ILE A C 1
ATOM 585 O O . ILE A 1 72 ? -0.467 -12.557 -4.698 1.00 68.75 72 ILE A O 1
ATOM 589 N N . ASN A 1 73 ? 0.827 -11.648 -6.307 1.00 69.56 73 ASN A N 1
ATOM 590 C CA . ASN A 1 73 ? 2.103 -11.930 -5.658 1.00 69.56 73 ASN A CA 1
ATOM 591 C C . ASN A 1 73 ? 2.596 -10.785 -4.770 1.00 69.56 73 ASN A C 1
ATOM 593 O O . ASN A 1 73 ? 3.289 -11.032 -3.785 1.00 69.56 73 ASN A O 1
ATOM 597 N N . GLU A 1 74 ? 2.259 -9.540 -5.107 1.00 65.44 74 GLU A N 1
ATOM 598 C CA . GLU A 1 74 ? 2.912 -8.366 -4.522 1.00 65.44 74 GLU A CA 1
ATOM 599 C C . GLU A 1 74 ? 1.932 -7.353 -3.948 1.00 65.44 74 GLU A C 1
ATOM 601 O O . GLU A 1 74 ? 2.108 -6.872 -2.830 1.00 65.44 74 GLU A O 1
ATOM 606 N N . LYS A 1 75 ? 0.874 -7.012 -4.686 1.00 64.19 75 LYS A N 1
ATOM 607 C CA . LYS A 1 75 ? -0.085 -6.000 -4.251 1.00 64.19 75 LYS A CA 1
ATOM 608 C C . LYS A 1 75 ? -0.971 -6.525 -3.148 1.00 64.19 75 LYS A C 1
ATOM 610 O O . LYS A 1 75 ? -1.121 -5.871 -2.117 1.00 64.19 75 LYS A O 1
ATOM 615 N N . TRP A 1 76 ? -1.567 -7.690 -3.385 1.00 55.78 76 TRP A N 1
ATOM 616 C CA . TRP A 1 76 ? -2.279 -8.390 -2.353 1.00 55.78 76 TRP A CA 1
ATOM 617 C C . TRP A 1 76 ? -1.291 -9.298 -1.661 1.00 55.78 76 TRP A C 1
ATOM 619 O O . TRP A 1 76 ? -0.787 -10.241 -2.268 1.00 55.78 76 TRP A O 1
ATOM 629 N N . PRO A 1 77 ? -1.022 -9.067 -0.383 1.00 51.28 77 PRO A N 1
ATOM 630 C CA . PRO A 1 77 ? -1.480 -7.985 0.513 1.00 51.28 77 PRO A CA 1
ATOM 631 C C . PRO A 1 77 ? -0.327 -7.109 1.026 1.00 51.28 77 PRO A C 1
ATOM 633 O O . PRO A 1 77 ? -0.492 -6.372 1.991 1.00 51.28 77 PRO A O 1
ATOM 636 N N . GLN A 1 78 ? 0.845 -7.199 0.397 1.00 49.00 78 GLN A N 1
ATOM 637 C CA . GLN A 1 78 ? 2.073 -6.565 0.879 1.00 49.00 78 GLN A CA 1
ATOM 638 C C . GLN A 1 78 ? 2.392 -5.225 0.212 1.00 49.00 78 GLN A C 1
ATOM 640 O O . GLN A 1 78 ? 3.311 -4.538 0.644 1.00 49.00 78 GLN A O 1
ATOM 645 N N . GLY A 1 79 ? 1.683 -4.835 -0.846 1.00 50.38 79 GLY A N 1
ATOM 646 C CA . GLY A 1 79 ? 2.262 -3.848 -1.754 1.00 50.38 79 GLY A CA 1
ATOM 647 C C . GLY A 1 79 ? 1.850 -2.413 -1.497 1.00 50.38 79 GLY A C 1
ATOM 648 O O . GLY A 1 79 ? 2.570 -1.485 -1.870 1.00 50.38 79 GLY A O 1
ATOM 649 N N . THR A 1 80 ? 0.639 -2.174 -1.004 1.00 55.62 80 THR A N 1
ATOM 650 C CA . THR A 1 80 ? 0.062 -0.831 -1.072 1.00 55.62 80 THR A CA 1
ATOM 651 C C . THR A 1 80 ? -1.178 -0.774 -0.194 1.00 55.62 80 THR A C 1
ATOM 653 O O . THR A 1 80 ? -2.036 -1.637 -0.337 1.00 55.62 80 THR A O 1
ATOM 656 N N . TYR A 1 81 ? -1.301 0.254 0.649 1.00 60.47 81 TYR A N 1
ATOM 657 C CA . TYR A 1 81 ? -2.427 0.487 1.569 1.00 60.47 81 TYR A CA 1
ATOM 658 C C . TYR A 1 81 ? -2.445 -0.373 2.842 1.00 60.47 81 TYR A C 1
ATOM 660 O O . TYR A 1 81 ? -3.440 -1.039 3.152 1.00 60.47 81 TYR A O 1
ATOM 668 N N . SER A 1 82 ? -1.358 -0.304 3.614 1.00 67.81 82 SER A N 1
ATOM 669 C CA . SER A 1 82 ? -1.356 -0.843 4.970 1.00 67.81 82 SER A CA 1
ATOM 670 C C . SER A 1 82 ? -2.532 -0.279 5.773 1.00 67.81 82 SER A C 1
ATOM 672 O O . SER A 1 82 ? -2.931 0.886 5.656 1.00 67.81 82 SER A O 1
ATOM 674 N N . SER A 1 83 ? -3.158 -1.172 6.530 1.00 78.75 83 SER A N 1
ATOM 675 C CA . SER A 1 83 ? -4.247 -0.842 7.438 1.00 78.75 83 SER A CA 1
ATOM 676 C C . SER A 1 83 ? -3.706 -0.911 8.847 1.00 78.75 83 SER A C 1
ATOM 678 O O . SER A 1 83 ? -3.016 -1.867 9.187 1.00 78.75 83 SER A O 1
ATOM 680 N N . MET A 1 84 ? -4.044 0.074 9.663 1.00 84.62 84 MET A N 1
ATOM 681 C CA . MET A 1 84 ? -3.696 0.072 11.076 1.00 84.62 84 MET A CA 1
ATOM 682 C C . MET A 1 84 ? -4.935 -0.296 11.875 1.00 84.62 84 MET A C 1
ATOM 684 O O . MET A 1 84 ? -6.007 0.268 11.647 1.00 84.62 84 MET A O 1
ATOM 688 N N . VAL A 1 85 ? -4.809 -1.229 12.809 1.00 88.12 85 VAL A N 1
ATOM 689 C CA . VAL A 1 85 ? -5.911 -1.657 13.672 1.00 88.12 85 VAL A CA 1
ATOM 690 C C . VAL A 1 85 ? -5.576 -1.447 15.133 1.00 88.12 85 VAL A C 1
ATOM 692 O O . VAL A 1 85 ? -4.427 -1.566 15.537 1.00 88.12 85 VAL A O 1
ATOM 695 N N . LEU A 1 86 ? -6.590 -1.153 15.936 1.00 91.62 86 LEU A N 1
ATOM 696 C CA . LEU A 1 86 ? -6.516 -1.215 17.390 1.00 91.62 86 LEU A CA 1
ATOM 697 C C . LEU A 1 86 ? -7.389 -2.379 17.841 1.00 91.62 86 LEU A C 1
ATOM 699 O O . LEU A 1 86 ? -8.575 -2.436 17.501 1.00 91.62 86 LEU A O 1
ATOM 703 N N . ARG A 1 87 ? -6.802 -3.307 18.602 1.00 90.12 87 ARG A N 1
ATOM 704 C CA . ARG A 1 87 ? -7.516 -4.472 19.129 1.00 90.12 87 ARG A CA 1
ATOM 705 C C . ARG A 1 87 ? -7.940 -4.306 20.576 1.00 90.12 87 ARG A C 1
ATOM 707 O O . ARG A 1 87 ? -7.202 -3.767 21.401 1.00 90.12 87 ARG A O 1
ATOM 714 N N . HIS A 1 88 ? -9.106 -4.855 20.883 1.00 87.44 88 HIS A N 1
ATOM 715 C CA . HIS A 1 88 ? -9.620 -5.014 22.234 1.00 87.44 88 HIS A CA 1
ATOM 716 C C . HIS A 1 88 ? -10.217 -6.417 22.357 1.00 87.44 88 HIS A C 1
ATOM 718 O O . HIS A 1 88 ? -11.040 -6.795 21.526 1.00 87.44 88 HIS A O 1
ATOM 724 N N . GLU A 1 89 ? -9.766 -7.191 23.349 1.00 86.50 89 GLU A N 1
ATOM 725 C CA . GLU A 1 89 ? -10.193 -8.590 23.545 1.00 86.50 89 GLU A CA 1
ATOM 726 C C . GLU A 1 89 ? -10.102 -9.422 22.246 1.00 86.50 89 GLU A C 1
ATOM 728 O O . GLU A 1 89 ? -11.06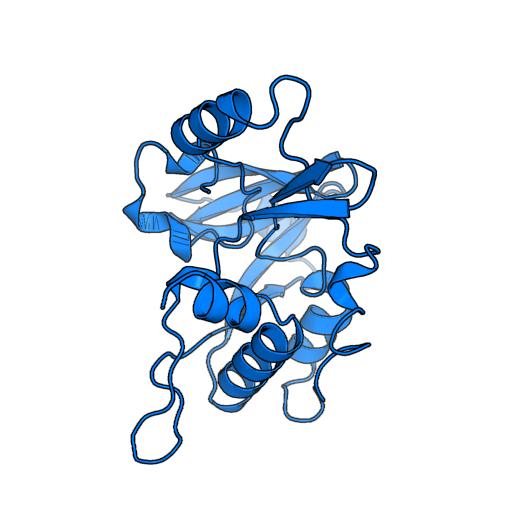1 -10.064 21.823 1.00 86.50 89 GLU A O 1
ATOM 733 N N . ASP A 1 90 ? -8.952 -9.329 21.566 1.00 81.12 90 ASP A N 1
ATOM 734 C CA . ASP A 1 90 ? -8.610 -9.997 20.295 1.00 81.12 90 ASP A CA 1
ATOM 735 C C . ASP A 1 90 ? -9.444 -9.603 19.062 1.00 81.12 90 ASP A C 1
ATOM 737 O O . ASP A 1 90 ? -9.159 -10.030 17.938 1.00 81.12 90 ASP A O 1
ATOM 741 N N . ARG A 1 91 ? -10.419 -8.704 19.221 1.00 84.50 91 ARG A N 1
ATOM 742 C CA . ARG A 1 91 ? -11.238 -8.172 18.123 1.00 84.50 91 ARG A CA 1
ATOM 743 C C . ARG A 1 91 ? -10.668 -6.858 17.614 1.00 84.50 91 ARG A C 1
ATOM 745 O O . ARG A 1 91 ? -10.182 -6.043 18.394 1.00 84.50 91 ARG A O 1
ATOM 752 N N . VAL A 1 92 ? -10.776 -6.622 16.307 1.00 86.19 92 VAL A N 1
ATOM 753 C CA . VAL A 1 92 ? -10.515 -5.300 15.719 1.00 86.19 92 VAL A CA 1
ATOM 754 C C . VAL A 1 92 ? -11.602 -4.341 16.208 1.00 86.19 92 VAL A C 1
ATOM 756 O O . VAL A 1 92 ? -12.759 -4.468 15.815 1.00 86.19 92 VAL A O 1
ATOM 759 N N . ALA A 1 93 ? -11.233 -3.411 17.089 1.00 87.19 93 ALA A N 1
ATOM 760 C CA . ALA A 1 93 ? -12.133 -2.393 17.632 1.00 87.19 93 ALA A CA 1
ATOM 761 C C . ALA A 1 93 ? -12.132 -1.127 16.767 1.00 87.19 93 ALA A C 1
ATOM 763 O O . ALA A 1 93 ? -13.164 -0.487 16.584 1.00 87.19 93 ALA A O 1
ATOM 764 N N . VAL A 1 94 ? -10.969 -0.780 16.213 1.00 87.88 94 VAL A N 1
ATOM 765 C CA . VAL A 1 94 ? -10.797 0.370 15.323 1.00 87.88 94 VAL A CA 1
ATOM 766 C C . VAL A 1 94 ? -9.946 -0.053 14.142 1.00 87.88 94 VAL A C 1
ATOM 768 O O . VAL A 1 94 ? -8.933 -0.725 14.321 1.00 87.88 94 VAL A O 1
ATOM 771 N N . MET A 1 95 ? -10.331 0.382 12.946 1.00 84.25 95 MET A N 1
ATOM 772 C CA . MET A 1 95 ? -9.544 0.229 11.731 1.00 84.25 95 MET A CA 1
ATOM 773 C C . MET A 1 95 ? -9.312 1.600 11.105 1.00 84.25 95 MET A C 1
ATOM 775 O O . MET A 1 95 ? -10.237 2.395 10.960 1.00 84.25 95 MET A O 1
ATOM 779 N N . ALA A 1 96 ? -8.072 1.870 10.723 1.00 82.00 96 ALA A N 1
ATOM 780 C CA . ALA A 1 96 ? -7.661 3.105 10.092 1.00 82.00 96 ALA A CA 1
ATOM 781 C C . ALA A 1 96 ? -6.963 2.779 8.765 1.00 82.00 96 ALA A C 1
ATOM 783 O O . ALA A 1 96 ? -5.975 2.046 8.731 1.00 82.00 96 ALA A O 1
ATOM 784 N N . MET A 1 97 ? -7.497 3.314 7.663 1.00 76.62 97 MET A N 1
ATOM 785 C CA . MET A 1 97 ? -7.042 3.026 6.298 1.00 76.62 97 MET A CA 1
ATOM 786 C C . MET A 1 97 ? -6.941 4.305 5.461 1.00 76.62 97 MET A C 1
ATOM 788 O O . MET A 1 97 ? -7.743 5.220 5.660 1.00 76.62 97 MET A O 1
ATOM 792 N N . PRO A 1 98 ? -6.025 4.377 4.478 1.00 67.75 98 PRO A N 1
ATOM 793 C CA . PRO A 1 98 ? -5.873 5.564 3.637 1.00 67.75 98 PRO A CA 1
ATOM 794 C C . PRO A 1 98 ? -6.879 5.591 2.466 1.00 67.75 98 PRO A C 1
ATOM 796 O O . PRO A 1 98 ? -7.137 6.643 1.885 1.00 67.75 98 PRO A O 1
ATOM 799 N N . ILE A 1 99 ? -7.479 4.440 2.129 1.00 62.34 99 ILE A N 1
ATOM 800 C CA . ILE A 1 99 ? -8.315 4.234 0.930 1.00 62.34 99 ILE A CA 1
ATOM 801 C C . ILE A 1 99 ? -9.737 4.790 1.067 1.00 62.34 99 ILE A C 1
ATOM 803 O O . ILE A 1 99 ? -10.343 5.154 0.059 1.00 62.34 99 ILE A O 1
ATOM 807 N N . MET A 1 100 ? -10.265 4.897 2.291 1.00 56.12 100 MET A N 1
ATOM 808 C CA . MET A 1 100 ? -11.635 5.374 2.546 1.00 56.12 100 MET A CA 1
ATOM 809 C C . MET A 1 100 ? -11.902 6.767 1.936 1.00 56.12 100 MET A C 1
ATOM 811 O O . MET A 1 100 ? -13.041 7.111 1.642 1.00 56.12 100 MET A O 1
ATOM 815 N N . ALA A 1 101 ? -10.851 7.559 1.700 1.00 50.00 101 ALA A N 1
ATOM 816 C CA . ALA A 1 101 ? -10.929 8.923 1.182 1.00 50.00 101 ALA A CA 1
ATOM 817 C C . ALA A 1 101 ? -10.894 9.047 -0.357 1.00 50.00 101 ALA A C 1
ATOM 819 O O . ALA A 1 101 ? -10.936 10.163 -0.866 1.00 50.00 101 ALA A O 1
ATOM 820 N N . MET A 1 102 ? -10.815 7.949 -1.122 1.00 57.38 102 MET A N 1
ATOM 821 C CA . MET A 1 102 ? -10.688 8.030 -2.590 1.00 57.38 102 MET A CA 1
ATOM 822 C C . MET A 1 102 ? -12.011 8.322 -3.328 1.00 57.38 102 MET A C 1
ATOM 824 O O . MET A 1 102 ? -12.023 8.381 -4.550 1.00 57.38 102 MET A O 1
ATOM 828 N N . GLY A 1 103 ? -13.119 8.558 -2.620 1.00 56.19 103 GLY A N 1
ATOM 829 C CA . GLY A 1 103 ? -14.416 8.837 -3.238 1.00 56.19 103 GLY A CA 1
ATOM 830 C C . GLY A 1 103 ? -15.057 7.558 -3.766 1.00 56.19 103 GLY A C 1
ATOM 831 O O . GLY A 1 103 ? -14.599 6.950 -4.729 1.00 56.19 103 GLY A O 1
ATOM 832 N N . TRP A 1 104 ? -16.115 7.133 -3.090 1.00 69.44 104 TRP A N 1
ATOM 833 C CA . TRP A 1 104 ? -16.846 5.913 -3.390 1.00 69.44 104 TRP A CA 1
ATOM 834 C C . TRP A 1 104 ? -18.211 6.282 -3.939 1.00 69.44 104 TRP A C 1
ATOM 836 O O . TRP A 1 104 ? -19.011 6.899 -3.241 1.00 69.44 104 TRP A O 1
ATOM 846 N N . GLY A 1 105 ? -18.477 5.925 -5.191 1.00 70.75 105 GLY A N 1
ATOM 847 C CA . GLY A 1 105 ? -19.748 6.254 -5.813 1.00 70.75 105 GLY A CA 1
ATOM 848 C C . GLY A 1 105 ? -19.846 5.750 -7.239 1.00 70.75 105 GLY A C 1
ATOM 849 O O . GLY A 1 105 ? -18.855 5.675 -7.967 1.00 70.75 105 GLY A O 1
ATOM 850 N N . LYS A 1 106 ? -21.069 5.404 -7.629 1.00 81.06 106 LYS A N 1
ATOM 851 C CA . LYS A 1 106 ? -21.442 5.270 -9.030 1.00 81.06 106 LYS A CA 1
ATOM 852 C C . LYS A 1 106 ? -22.259 6.493 -9.429 1.00 81.06 106 LYS A C 1
ATOM 854 O O . LYS A 1 106 ? -23.037 6.998 -8.624 1.00 81.06 106 LYS A O 1
ATOM 859 N N . SER A 1 107 ? -22.067 6.970 -10.652 1.00 84.88 107 SER A N 1
ATOM 860 C CA . SER A 1 107 ? -22.933 7.975 -11.259 1.00 84.88 107 SER A CA 1
ATOM 861 C C . SER A 1 107 ? -24.345 7.415 -11.453 1.00 84.88 107 SER A C 1
ATOM 863 O O . SER A 1 107 ? -24.573 6.209 -11.329 1.00 84.88 107 SER A O 1
ATOM 865 N N . GLU A 1 108 ? -25.290 8.278 -11.826 1.00 87.75 108 GLU A N 1
ATOM 866 C CA . GLU A 1 108 ? -26.656 7.875 -12.202 1.00 87.75 108 GLU A CA 1
ATOM 867 C C . GLU A 1 108 ? -26.694 6.844 -13.348 1.00 87.75 108 GLU A C 1
ATOM 869 O O . GLU A 1 108 ? -27.640 6.070 -13.462 1.00 87.75 108 GLU A O 1
ATOM 874 N N . PHE A 1 109 ? -25.624 6.769 -14.147 1.00 88.62 109 PHE A N 1
ATOM 875 C CA . PHE A 1 109 ? -25.447 5.802 -15.233 1.00 88.62 109 PHE A CA 1
ATOM 876 C C . PHE A 1 109 ? -24.692 4.531 -14.807 1.00 88.62 109 PHE A C 1
ATOM 878 O O . PHE A 1 109 ? -24.324 3.713 -15.647 1.00 88.62 109 PHE A O 1
ATOM 885 N N . GLY A 1 110 ? -24.415 4.356 -13.511 1.00 82.69 110 GLY A N 1
ATOM 886 C CA . GLY A 1 110 ? -23.782 3.153 -12.963 1.00 82.69 110 GLY A CA 1
ATOM 887 C C . GLY A 1 110 ? -22.258 3.072 -13.125 1.00 82.69 110 GLY A C 1
ATOM 888 O O . GLY A 1 110 ? -21.677 2.033 -12.800 1.00 82.69 110 GLY A O 1
ATOM 889 N N . GLN A 1 111 ? -21.601 4.139 -13.589 1.00 82.06 111 GLN A N 1
ATOM 890 C CA . GLN A 1 111 ? -20.143 4.200 -13.757 1.00 82.06 111 GLN A CA 1
ATOM 891 C C . GLN A 1 111 ? -19.456 4.693 -12.484 1.00 82.06 111 GLN A C 1
ATOM 893 O O . GLN A 1 111 ? -19.978 5.589 -11.830 1.00 82.06 111 GLN A O 1
ATOM 898 N N . TRP A 1 112 ? -18.274 4.172 -12.146 1.00 82.62 112 TRP A N 1
ATOM 899 C CA . TRP A 1 112 ? -17.507 4.693 -11.008 1.00 82.62 112 TRP A CA 1
ATOM 900 C C . TRP A 1 112 ? -17.171 6.173 -11.189 1.00 82.62 112 TRP A C 1
ATOM 902 O O . TRP A 1 112 ? -16.672 6.584 -12.237 1.00 82.62 112 TRP A O 1
ATOM 912 N N . THR A 1 113 ? -17.430 6.970 -10.154 1.00 82.25 113 THR A N 1
ATOM 913 C CA . THR A 1 113 ? -17.141 8.411 -10.164 1.00 82.25 113 THR A CA 1
ATOM 914 C C . THR A 1 113 ? -15.652 8.698 -9.985 1.00 82.25 113 THR A C 1
ATOM 916 O O . THR A 1 113 ? -15.162 9.714 -10.473 1.00 82.25 113 THR A O 1
ATOM 919 N N . THR A 1 114 ? -14.921 7.789 -9.337 1.00 80.31 114 THR A N 1
ATOM 920 C CA . THR A 1 114 ? -13.461 7.834 -9.212 1.00 80.31 114 THR A CA 1
ATOM 921 C C . THR A 1 114 ? -12.825 6.801 -10.136 1.00 80.31 114 THR A C 1
ATOM 923 O O . THR A 1 114 ? -13.352 5.708 -10.324 1.00 80.31 114 THR A O 1
ATOM 926 N N . ARG A 1 115 ? -11.655 7.122 -10.698 1.00 80.56 115 ARG A N 1
ATOM 927 C CA . ARG A 1 115 ? -10.806 6.154 -11.404 1.00 80.56 115 ARG A CA 1
ATOM 928 C C . ARG A 1 115 ? -9.631 5.743 -10.533 1.00 80.56 115 ARG A C 1
ATOM 930 O O . ARG A 1 115 ? -8.902 6.601 -10.039 1.00 80.56 115 ARG A O 1
ATOM 937 N N . ILE A 1 116 ? -9.421 4.438 -10.389 1.00 79.50 116 ILE A N 1
ATOM 938 C CA . ILE A 1 116 ? -8.306 3.883 -9.619 1.00 79.50 116 ILE A CA 1
ATOM 939 C C . ILE A 1 116 ? -7.323 3.227 -10.589 1.00 79.50 116 ILE A C 1
ATOM 941 O O . ILE A 1 116 ? -7.695 2.353 -11.364 1.00 79.50 116 ILE A O 1
ATOM 945 N N . GLY A 1 117 ? -6.065 3.668 -10.551 1.00 79.69 117 GLY A N 1
ATOM 946 C CA . GLY A 1 117 ? -4.961 3.047 -11.282 1.00 79.69 117 GLY A CA 1
ATOM 947 C C . GLY A 1 117 ? -4.105 2.169 -10.382 1.00 79.69 117 GLY A C 1
ATOM 948 O O . GLY A 1 117 ? -4.098 2.326 -9.157 1.00 79.69 117 GLY A O 1
ATOM 949 N N . PHE A 1 118 ? -3.358 1.254 -10.990 1.00 80.19 118 PHE A N 1
ATOM 950 C CA . PHE A 1 118 ? -2.422 0.380 -10.299 1.00 80.19 118 PHE A CA 1
ATOM 951 C C . PHE A 1 118 ? -0.989 0.822 -10.532 1.00 80.19 118 PHE A C 1
ATOM 953 O O . PHE A 1 118 ? -0.591 1.155 -11.639 1.00 80.19 118 PHE A O 1
ATOM 960 N N . ARG A 1 119 ? -0.222 0.823 -9.446 1.00 80.69 119 ARG A N 1
ATOM 961 C CA . ARG A 1 119 ? 1.214 1.058 -9.458 1.00 80.69 119 ARG A CA 1
ATOM 962 C C . ARG A 1 119 ? 1.881 -0.290 -9.256 1.00 80.69 119 ARG A C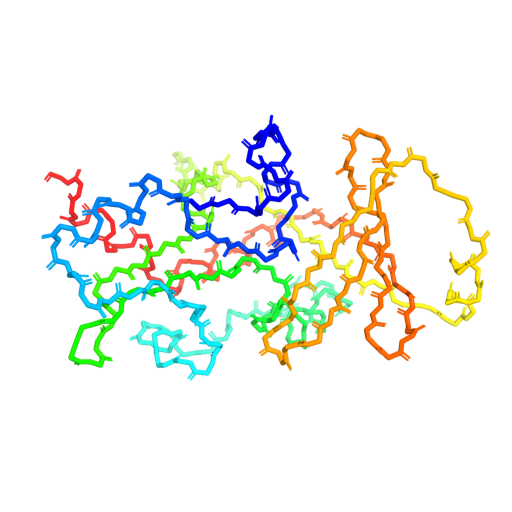 1
ATOM 964 O O . ARG A 1 119 ? 1.550 -0.959 -8.279 1.00 80.69 119 ARG A O 1
ATOM 971 N N . VAL A 1 120 ? 2.724 -0.682 -10.197 1.00 82.69 120 VAL A N 1
ATOM 972 C CA . VAL A 1 120 ? 3.378 -1.993 -10.272 1.00 82.69 120 VAL A CA 1
ATOM 973 C C . VAL A 1 120 ? 4.883 -1.776 -10.188 1.00 82.69 120 VAL A C 1
ATOM 975 O O . VAL A 1 120 ? 5.393 -0.825 -10.778 1.00 82.69 120 VAL A O 1
ATOM 978 N N . ARG A 1 121 ? 5.581 -2.629 -9.437 1.00 86.19 121 ARG A N 1
ATOM 979 C CA . ARG A 1 121 ? 7.045 -2.661 -9.395 1.00 86.19 121 ARG A CA 1
ATOM 980 C C . ARG A 1 121 ? 7.526 -3.628 -10.470 1.00 86.19 121 ARG A C 1
ATOM 982 O O . ARG A 1 121 ? 7.232 -4.816 -10.395 1.00 86.19 121 ARG A O 1
ATOM 989 N N . GLU A 1 122 ? 8.250 -3.139 -11.463 1.00 86.94 122 GLU A N 1
ATOM 990 C CA . GLU A 1 122 ? 8.731 -3.963 -12.571 1.00 86.94 122 GLU A CA 1
ATOM 991 C C . GLU A 1 122 ? 10.242 -4.136 -12.521 1.00 86.94 122 GLU A C 1
ATOM 993 O O . GLU A 1 122 ? 10.993 -3.163 -12.423 1.00 86.94 122 GLU A O 1
ATOM 998 N N . GLY A 1 123 ? 10.668 -5.395 -12.593 1.00 87.38 123 GLY A N 1
ATOM 999 C CA . GLY A 1 123 ? 12.052 -5.784 -12.823 1.00 87.38 123 GLY A CA 1
ATOM 1000 C C . GLY A 1 123 ? 12.287 -6.107 -14.297 1.00 87.38 123 GLY A C 1
ATOM 1001 O O . GLY A 1 123 ? 11.360 -6.464 -15.023 1.00 87.38 123 GLY A O 1
ATOM 1002 N N . ALA A 1 124 ? 13.536 -6.006 -14.737 1.00 87.69 124 ALA A N 1
ATOM 1003 C CA . ALA A 1 124 ? 13.983 -6.511 -16.030 1.00 87.69 124 ALA A CA 1
ATOM 1004 C C . ALA A 1 124 ? 15.460 -6.916 -15.938 1.00 87.69 124 ALA A C 1
ATOM 1006 O O . ALA A 1 124 ? 16.186 -6.441 -15.064 1.00 87.69 124 ALA A O 1
ATOM 1007 N N . GLU A 1 125 ? 15.915 -7.779 -16.844 1.00 89.56 125 GLU A N 1
ATOM 1008 C CA . GLU A 1 125 ? 17.327 -8.167 -16.912 1.00 89.56 125 GLU A CA 1
ATOM 1009 C C . GLU A 1 125 ? 18.227 -6.930 -17.102 1.00 89.56 125 GLU A C 1
ATOM 1011 O O . GLU A 1 125 ? 17.955 -6.062 -17.937 1.00 89.56 125 GLU A O 1
ATOM 1016 N N . GLY A 1 126 ? 19.281 -6.826 -16.284 1.00 89.69 126 GLY A N 1
ATOM 1017 C CA . GLY A 1 126 ? 20.208 -5.688 -16.273 1.00 89.69 126 GLY A CA 1
ATOM 1018 C C . GLY A 1 126 ? 19.619 -4.375 -15.738 1.00 89.69 126 GLY A C 1
ATOM 1019 O O . GLY A 1 126 ? 20.271 -3.335 -15.834 1.00 89.69 126 GLY A O 1
ATOM 1020 N N . LEU A 1 127 ? 18.391 -4.381 -15.200 1.00 91.56 127 LEU A N 1
ATOM 1021 C CA . LEU A 1 127 ? 17.778 -3.181 -14.625 1.00 91.56 127 LEU A CA 1
ATOM 1022 C C . LEU A 1 127 ? 18.449 -2.776 -13.310 1.00 91.56 127 LEU A C 1
ATOM 1024 O O . LEU A 1 127 ? 18.707 -1.589 -13.124 1.00 91.56 127 LEU A O 1
ATOM 1028 N N . SER A 1 128 ? 18.774 -3.744 -12.447 1.00 91.56 128 SER A N 1
ATOM 1029 C CA . SER A 1 128 ? 19.451 -3.492 -11.168 1.00 91.56 128 SER A CA 1
ATOM 1030 C C . SER A 1 128 ? 20.780 -2.769 -11.351 1.00 91.56 128 SER A C 1
ATOM 1032 O O . SER A 1 128 ? 20.989 -1.712 -10.758 1.00 91.56 128 SER A O 1
ATOM 1034 N N . ASP A 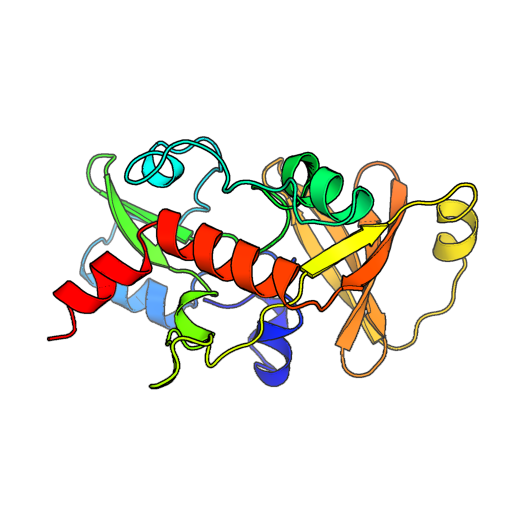1 129 ? 21.622 -3.263 -12.261 1.00 91.19 129 ASP A N 1
ATOM 1035 C CA . ASP A 1 129 ? 22.917 -2.649 -12.565 1.00 91.19 129 ASP A CA 1
ATOM 1036 C C . ASP A 1 129 ? 22.746 -1.197 -13.028 1.00 91.19 129 ASP A C 1
ATOM 1038 O O . ASP A 1 129 ? 23.396 -0.291 -12.514 1.00 91.19 129 ASP A O 1
ATOM 1042 N N . ARG A 1 130 ? 21.795 -0.950 -13.940 1.00 89.44 130 ARG A N 1
ATOM 1043 C CA . ARG A 1 130 ? 21.536 0.394 -14.480 1.00 89.44 130 ARG A CA 1
ATOM 1044 C C . ARG A 1 130 ? 20.995 1.365 -13.437 1.00 89.44 130 ARG A C 1
ATOM 1046 O O . ARG A 1 130 ? 21.374 2.530 -13.462 1.00 89.44 130 ARG A O 1
ATOM 1053 N N . LEU A 1 131 ? 20.074 0.921 -12.581 1.00 90.62 131 LEU A N 1
ATOM 1054 C CA . LEU A 1 131 ? 19.434 1.794 -11.595 1.00 90.62 131 LEU A CA 1
ATOM 1055 C C . LEU A 1 131 ? 20.354 2.112 -10.417 1.00 90.62 131 LEU A C 1
ATOM 1057 O O . LEU A 1 131 ? 20.297 3.231 -9.914 1.00 90.62 131 LEU A O 1
ATOM 1061 N N . SER A 1 132 ? 21.229 1.183 -10.024 1.00 87.88 132 SER A N 1
ATOM 1062 C CA . SER A 1 132 ? 22.176 1.407 -8.925 1.00 87.88 132 SER A CA 1
ATOM 1063 C C . SER A 1 132 ? 23.157 2.562 -9.189 1.00 87.88 132 SER A C 1
ATOM 1065 O O . SER A 1 132 ? 23.577 3.246 -8.257 1.00 87.88 132 SER A O 1
ATOM 1067 N N . GLU A 1 133 ? 23.471 2.830 -10.461 1.00 88.06 133 GLU A N 1
ATOM 1068 C CA . GLU A 1 133 ? 24.338 3.935 -10.899 1.00 88.06 133 GLU A CA 1
ATOM 1069 C C . GLU A 1 133 ? 23.553 5.147 -11.438 1.00 88.06 133 GLU A C 1
ATOM 1071 O O . GLU A 1 133 ? 24.142 6.165 -11.815 1.00 88.06 133 GLU A O 1
ATOM 1076 N N . ALA A 1 134 ? 22.220 5.062 -11.502 1.00 87.38 134 ALA A N 1
ATOM 1077 C CA . ALA A 1 134 ? 21.393 6.102 -12.098 1.00 87.38 134 ALA A CA 1
ATOM 1078 C C . ALA A 1 134 ? 21.322 7.358 -11.217 1.00 87.38 134 ALA A C 1
ATOM 1080 O O . ALA A 1 134 ? 21.093 7.308 -10.007 1.00 87.38 134 ALA A O 1
ATOM 1081 N N . ALA A 1 135 ? 21.436 8.525 -11.852 1.00 85.00 135 ALA A N 1
ATOM 1082 C CA . ALA A 1 135 ? 21.144 9.793 -11.198 1.00 85.00 135 ALA A CA 1
ATOM 1083 C C . ALA A 1 135 ? 19.626 9.977 -11.025 1.00 85.00 135 ALA A C 1
ATOM 1085 O O . ALA A 1 135 ? 18.850 9.713 -11.943 1.00 85.00 135 ALA A O 1
ATOM 1086 N N . TYR A 1 136 ? 19.211 10.504 -9.873 1.00 82.88 136 TYR A N 1
ATOM 1087 C CA . TYR A 1 136 ? 17.832 10.897 -9.577 1.00 82.88 136 TYR A CA 1
ATOM 1088 C C . TYR A 1 136 ? 17.805 12.302 -8.971 1.00 82.88 136 TYR A C 1
ATOM 1090 O O . TYR A 1 136 ? 18.807 12.784 -8.443 1.00 82.88 136 TYR A O 1
ATOM 1098 N N . ALA A 1 137 ? 16.661 12.976 -9.086 1.00 81.56 137 ALA A N 1
ATOM 1099 C CA . ALA A 1 137 ? 16.519 14.384 -8.709 1.00 81.56 137 ALA A CA 1
ATOM 1100 C C . ALA A 1 137 ? 15.545 14.633 -7.545 1.00 81.56 137 ALA A C 1
ATOM 1102 O O . ALA A 1 137 ? 15.473 15.758 -7.057 1.00 81.56 137 ALA A O 1
ATOM 1103 N N . GLY A 1 138 ? 14.754 13.635 -7.137 1.00 83.88 138 GLY A N 1
ATOM 1104 C CA . GLY A 1 138 ? 13.793 13.766 -6.043 1.00 83.88 138 GLY A CA 1
ATOM 1105 C C . GLY A 1 138 ? 14.295 13.207 -4.714 1.00 83.88 138 GLY A C 1
ATOM 1106 O O . GLY A 1 138 ? 15.420 12.730 -4.588 1.00 83.88 138 GLY A O 1
ATOM 1107 N N . GLU A 1 139 ? 13.420 13.277 -3.713 1.00 86.56 139 GLU A N 1
ATOM 1108 C CA . GLU A 1 139 ? 13.673 12.744 -2.373 1.00 86.56 139 GLU A CA 1
ATOM 1109 C C . GLU A 1 139 ? 13.787 11.216 -2.376 1.00 86.56 139 GLU A C 1
ATOM 1111 O O . GLU A 1 139 ? 13.225 10.527 -3.235 1.00 86.56 139 GLU A O 1
ATOM 1116 N N . LYS A 1 140 ? 14.460 10.692 -1.351 1.00 88.56 140 LYS A N 1
ATOM 1117 C CA . LYS A 1 140 ? 14.464 9.266 -1.026 1.00 88.56 140 LYS A CA 1
ATOM 1118 C C . LYS A 1 140 ? 13.830 9.028 0.336 1.00 88.56 140 LYS A C 1
ATOM 1120 O O . LYS A 1 140 ? 13.945 9.869 1.227 1.00 88.56 140 LYS A O 1
ATOM 1125 N N . TYR A 1 141 ? 13.187 7.885 0.517 1.00 86.62 141 TYR A N 1
ATOM 1126 C CA . TYR A 1 141 ? 12.604 7.509 1.803 1.00 86.62 141 TYR A CA 1
ATOM 1127 C C . TYR A 1 141 ? 12.596 6.001 1.974 1.00 86.62 141 TYR A C 1
ATOM 1129 O O . TYR A 1 141 ? 12.437 5.238 1.023 1.00 86.62 141 TYR A O 1
ATOM 1137 N N . GLU A 1 142 ? 12.770 5.598 3.222 1.00 87.38 142 GLU A N 1
ATOM 1138 C CA . GLU A 1 142 ? 12.757 4.205 3.632 1.00 87.38 142 GLU A CA 1
ATOM 1139 C C . GLU A 1 142 ? 11.346 3.814 4.065 1.00 87.38 142 GLU A C 1
ATOM 1141 O O . GLU A 1 142 ? 10.631 4.600 4.696 1.00 87.38 142 GLU A O 1
ATOM 1146 N N . THR A 1 143 ? 10.939 2.597 3.721 1.00 82.25 143 THR A N 1
ATOM 1147 C CA . THR A 1 143 ? 9.683 2.016 4.190 1.00 82.25 143 THR A CA 1
ATOM 1148 C C . THR A 1 143 ? 9.903 0.591 4.664 1.00 82.25 143 THR A C 1
ATOM 1150 O O . THR A 1 143 ? 10.644 -0.176 4.049 1.00 82.25 143 THR A O 1
ATOM 1153 N N . THR A 1 144 ? 9.222 0.229 5.744 1.00 82.62 144 THR A N 1
ATOM 1154 C CA . THR A 1 144 ? 9.326 -1.097 6.352 1.00 82.62 144 THR A CA 1
ATOM 1155 C C . THR A 1 144 ? 8.284 -2.029 5.741 1.00 82.62 144 THR A C 1
ATOM 1157 O O . THR A 1 144 ? 7.112 -1.674 5.608 1.00 82.62 144 THR A O 1
ATOM 1160 N N . ARG A 1 145 ? 8.698 -3.234 5.352 1.00 80.06 145 ARG A N 1
ATOM 1161 C CA . ARG A 1 145 ? 7.808 -4.313 4.902 1.00 80.06 145 ARG A CA 1
ATOM 1162 C C . ARG A 1 145 ? 7.176 -5.030 6.097 1.00 80.06 145 ARG A C 1
ATOM 1164 O O . ARG A 1 145 ? 7.673 -4.966 7.215 1.00 80.06 145 ARG A O 1
ATOM 1171 N N . GLU A 1 146 ? 6.133 -5.821 5.839 1.00 73.56 146 GLU A N 1
ATOM 1172 C CA . GLU A 1 146 ? 5.519 -6.701 6.854 1.00 73.56 146 GLU A CA 1
ATOM 1173 C C . GLU A 1 146 ? 6.538 -7.666 7.496 1.00 73.56 146 GLU A C 1
ATOM 1175 O O . GLU A 1 146 ? 6.412 -8.006 8.668 1.00 73.56 146 GLU A O 1
ATOM 1180 N N . ASP A 1 147 ? 7.565 -8.088 6.750 1.00 79.62 147 ASP A N 1
ATOM 1181 C CA . ASP A 1 147 ? 8.635 -8.962 7.249 1.00 79.62 147 ASP A CA 1
ATOM 1182 C C . ASP A 1 147 ? 9.751 -8.223 8.016 1.00 79.62 147 ASP A C 1
ATOM 1184 O O . ASP A 1 147 ? 10.734 -8.843 8.421 1.00 79.62 147 ASP A O 1
ATOM 1188 N N . GLY A 1 148 ? 9.604 -6.910 8.225 1.00 82.06 148 GLY A N 1
ATOM 1189 C CA . GLY A 1 148 ? 10.541 -6.063 8.961 1.00 82.06 148 GLY A CA 1
ATOM 1190 C C . GLY A 1 148 ? 11.762 -5.603 8.164 1.00 82.06 148 GLY A C 1
ATOM 1191 O O . GLY A 1 148 ? 12.601 -4.895 8.719 1.00 82.06 148 GLY A O 1
ATOM 1192 N N . ARG A 1 149 ? 11.896 -5.991 6.890 1.00 87.25 149 ARG A N 1
ATOM 1193 C CA . ARG A 1 149 ? 12.979 -5.511 6.019 1.00 87.25 149 ARG A CA 1
ATOM 1194 C C . ARG A 1 149 ? 12.608 -4.183 5.356 1.00 87.25 149 ARG A C 1
ATOM 1196 O O . ARG A 1 149 ? 11.428 -3.887 5.185 1.00 87.25 149 ARG A O 1
ATOM 1203 N N . ASN A 1 150 ? 13.612 -3.421 4.929 1.00 89.19 150 ASN A N 1
ATOM 1204 C CA . ASN A 1 150 ? 13.411 -2.070 4.404 1.00 89.19 150 ASN A CA 1
ATOM 1205 C C . ASN A 1 150 ? 13.540 -2.005 2.881 1.00 89.19 150 ASN A C 1
ATOM 1207 O O . ASN A 1 150 ? 14.495 -2.527 2.311 1.00 89.19 150 ASN A O 1
ATOM 1211 N N . ASP A 1 151 ? 12.592 -1.313 2.257 1.00 89.44 151 ASP A N 1
ATOM 1212 C CA . ASP A 1 151 ? 12.699 -0.794 0.895 1.00 89.44 151 ASP A CA 1
ATOM 1213 C C . ASP A 1 151 ? 13.230 0.643 0.946 1.00 89.44 151 ASP A C 1
ATOM 1215 O O . ASP A 1 151 ? 12.805 1.421 1.807 1.00 89.44 151 ASP A O 1
ATOM 1219 N N . VAL A 1 152 ? 14.077 1.029 -0.011 1.00 91.75 152 VAL A N 1
ATOM 1220 C CA . VAL A 1 152 ? 14.436 2.436 -0.253 1.00 91.75 152 VAL A CA 1
ATOM 1221 C C . VAL A 1 152 ? 13.751 2.891 -1.531 1.00 91.75 152 VAL A C 1
ATOM 1223 O O . VAL A 1 152 ? 14.032 2.379 -2.614 1.00 91.75 152 VAL A O 1
ATOM 1226 N N . ILE A 1 153 ? 12.837 3.853 -1.429 1.00 89.50 153 ILE A N 1
ATOM 1227 C CA . ILE A 1 153 ? 12.183 4.428 -2.602 1.00 89.50 153 ILE A CA 1
ATOM 1228 C C . ILE A 1 153 ? 12.863 5.721 -3.011 1.00 89.50 153 ILE A C 1
ATOM 1230 O O . ILE A 1 153 ? 13.066 6.624 -2.201 1.00 89.50 153 ILE A O 1
ATOM 1234 N N . TYR A 1 154 ? 13.125 5.813 -4.308 1.00 91.06 154 TYR A N 1
ATOM 1235 C CA . TYR A 1 154 ? 13.661 6.975 -4.985 1.00 91.06 154 TYR A CA 1
ATOM 1236 C C . TYR A 1 154 ? 12.549 7.658 -5.776 1.00 91.06 154 TYR A C 1
ATOM 1238 O O . TYR A 1 154 ? 11.817 7.008 -6.533 1.00 91.06 154 TYR A O 1
ATOM 1246 N N . CYS A 1 155 ? 12.423 8.974 -5.618 1.00 88.19 155 CYS A N 1
ATOM 1247 C CA . CYS A 1 155 ? 11.450 9.773 -6.351 1.00 88.19 155 CYS A CA 1
ATOM 1248 C C . CYS A 1 155 ? 12.074 10.629 -7.456 1.00 88.19 155 CYS A C 1
ATOM 1250 O O . CYS A 1 155 ? 13.220 11.069 -7.391 1.00 88.19 155 CYS A O 1
ATOM 1252 N N . GLU A 1 156 ? 11.242 10.955 -8.438 1.00 86.56 156 GLU A N 1
ATOM 1253 C CA . GLU A 1 156 ? 11.410 12.088 -9.342 1.00 86.56 156 GLU A CA 1
ATOM 1254 C C . GLU A 1 156 ? 10.719 13.330 -8.778 1.00 86.56 156 GLU A C 1
ATOM 1256 O O . GLU A 1 156 ? 9.760 13.226 -8.016 1.00 86.56 156 GLU A O 1
ATOM 1261 N N . VAL A 1 157 ? 11.157 14.524 -9.182 1.00 81.31 157 VAL A N 1
ATOM 1262 C CA . VAL A 1 157 ? 10.492 15.791 -8.836 1.00 81.31 157 VAL A CA 1
ATOM 1263 C C . VAL A 1 157 ? 9.115 15.839 -9.519 1.00 81.31 157 VAL A C 1
ATOM 1265 O O . VAL A 1 157 ? 9.048 15.637 -10.730 1.00 81.31 157 VAL A O 1
ATOM 1268 N N . PRO A 1 158 ? 8.006 16.124 -8.802 1.00 77.75 158 PRO A N 1
ATOM 1269 C CA . PRO A 1 158 ? 7.921 16.754 -7.476 1.00 77.75 158 PRO A CA 1
ATOM 1270 C C . PRO A 1 158 ? 7.712 15.803 -6.276 1.00 77.75 158 PRO A C 1
ATOM 1272 O O . PRO A 1 158 ? 7.203 16.229 -5.245 1.00 77.75 158 PRO A O 1
ATOM 1275 N N . GLY A 1 159 ? 8.081 14.533 -6.387 1.00 76.88 159 GLY A N 1
ATOM 1276 C CA . GLY A 1 159 ? 7.926 13.506 -5.351 1.00 76.88 159 GLY A CA 1
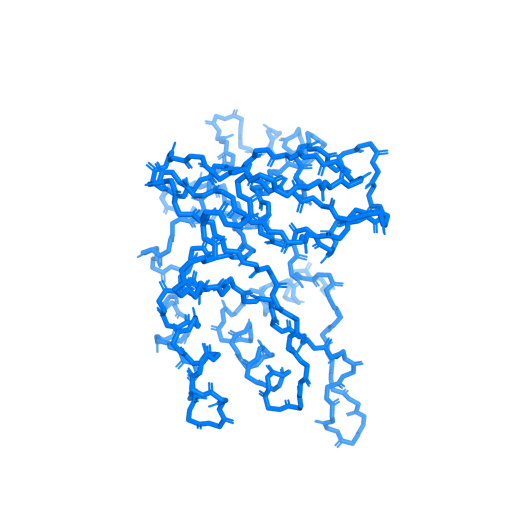ATOM 1277 C C . GLY A 1 159 ? 7.210 12.255 -5.861 1.00 76.88 159 GLY A C 1
ATOM 1278 O O . GLY A 1 159 ? 6.544 11.584 -5.084 1.00 76.88 159 GLY A O 1
ATOM 1279 N N . MET A 1 160 ? 7.272 11.970 -7.164 1.00 84.19 160 MET A N 1
ATOM 1280 C CA . MET A 1 160 ? 6.656 10.774 -7.736 1.00 84.19 160 MET A CA 1
ATOM 1281 C C . MET A 1 160 ? 7.625 9.590 -7.638 1.00 84.19 160 MET A C 1
ATOM 1283 O O . MET A 1 160 ? 8.748 9.707 -8.120 1.00 84.19 160 MET A O 1
ATOM 1287 N N . PRO A 1 161 ? 7.213 8.452 -7.064 1.00 86.94 161 PRO A N 1
ATOM 1288 C CA . PRO A 1 161 ? 8.046 7.253 -6.962 1.00 86.94 161 PRO A CA 1
ATOM 1289 C C . PRO A 1 161 ? 8.491 6.775 -8.338 1.00 86.94 161 PRO A C 1
ATOM 1291 O O . PRO A 1 161 ? 7.646 6.554 -9.212 1.00 86.94 161 PRO A O 1
ATOM 1294 N N . ALA A 1 162 ? 9.798 6.602 -8.505 1.00 90.06 162 ALA A N 1
ATOM 1295 C CA . ALA A 1 162 ? 10.424 6.242 -9.771 1.00 90.06 162 ALA A CA 1
ATOM 1296 C C . ALA A 1 162 ? 10.969 4.812 -9.739 1.00 90.06 162 ALA A C 1
ATOM 1298 O O . ALA A 1 162 ? 10.617 4.000 -10.595 1.00 90.06 162 ALA A O 1
ATOM 1299 N N . TRP A 1 163 ? 11.742 4.464 -8.710 1.00 91.94 163 TRP A N 1
ATOM 1300 C CA . TRP A 1 163 ? 12.199 3.094 -8.475 1.00 91.94 163 TRP A CA 1
ATOM 1301 C C . TRP A 1 163 ? 12.372 2.787 -6.989 1.00 91.94 163 TRP A C 1
ATOM 1303 O O . TRP A 1 163 ? 12.353 3.679 -6.140 1.00 91.94 163 TRP A O 1
ATOM 1313 N N . VAL A 1 164 ? 12.498 1.501 -6.688 1.00 91.12 164 VAL A N 1
ATOM 1314 C CA . VAL A 1 164 ? 12.712 0.956 -5.351 1.00 91.12 164 VAL A CA 1
ATOM 1315 C C . VAL A 1 164 ? 13.942 0.060 -5.356 1.00 91.12 164 VAL A C 1
ATOM 1317 O O . VAL A 1 164 ? 14.093 -0.764 -6.257 1.00 91.12 164 VAL A O 1
ATOM 1320 N N . GLU A 1 165 ? 14.791 0.235 -4.350 1.00 93.62 165 GLU A N 1
ATOM 1321 C CA . GLU A 1 165 ? 15.810 -0.727 -3.936 1.00 93.62 165 GLU A CA 1
ATOM 1322 C C . GLU A 1 165 ? 15.193 -1.632 -2.865 1.00 93.62 165 GLU A C 1
ATOM 1324 O O . GLU A 1 165 ? 14.690 -1.160 -1.840 1.00 93.62 165 GLU A O 1
ATOM 1329 N N . GLU A 1 166 ? 15.175 -2.932 -3.133 1.00 91.50 166 GLU A N 1
ATOM 1330 C CA . GLU A 1 166 ? 14.583 -3.943 -2.264 1.00 91.50 166 GLU A CA 1
ATOM 1331 C C . GLU A 1 166 ? 15.636 -4.574 -1.333 1.00 91.50 166 GLU A C 1
ATOM 1333 O O . GLU A 1 166 ? 16.827 -4.566 -1.646 1.00 91.50 166 GLU A O 1
ATOM 1338 N N . PRO A 1 167 ? 15.241 -5.203 -0.207 1.00 88.75 167 PRO A N 1
ATOM 1339 C CA . PRO A 1 167 ? 16.184 -5.720 0.786 1.00 88.75 167 PRO A CA 1
ATOM 1340 C C . PRO A 1 167 ? 17.171 -6.772 0.275 1.00 88.75 167 PRO A C 1
ATOM 1342 O O . PRO A 1 167 ? 18.153 -7.078 0.945 1.00 88.75 167 PRO A O 1
ATOM 1345 N N . ASN A 1 168 ? 16.859 -7.417 -0.848 1.00 88.75 168 ASN A N 1
ATOM 1346 C CA . ASN A 1 168 ? 17.709 -8.415 -1.489 1.00 88.75 168 ASN A CA 1
ATOM 1347 C C . ASN A 1 168 ? 18.699 -7.803 -2.497 1.00 88.75 168 ASN A C 1
ATOM 1349 O O . ASN A 1 168 ? 19.461 -8.555 -3.098 1.00 88.75 168 ASN A O 1
ATOM 1353 N N . GLY A 1 169 ? 18.699 -6.477 -2.665 1.00 89.50 169 GLY A N 1
ATOM 1354 C CA . GLY A 1 169 ? 19.539 -5.757 -3.619 1.00 89.50 169 GLY A CA 1
ATOM 1355 C C . GLY A 1 169 ? 18.941 -5.642 -5.022 1.00 89.50 169 GLY A C 1
ATOM 1356 O O . GLY A 1 169 ? 19.603 -5.105 -5.908 1.00 89.50 169 GLY A O 1
ATOM 1357 N N . ASP A 1 170 ? 17.712 -6.119 -5.244 1.00 91.69 170 ASP A N 1
ATOM 1358 C CA . ASP A 1 170 ? 17.027 -5.930 -6.522 1.00 91.69 170 ASP A CA 1
ATOM 1359 C C . ASP A 1 170 ? 16.525 -4.492 -6.657 1.00 91.69 170 ASP A C 1
ATOM 1361 O O . ASP A 1 170 ? 15.991 -3.913 -5.707 1.00 91.69 170 ASP A O 1
ATOM 1365 N N . TRP A 1 171 ? 16.638 -3.932 -7.865 1.00 93.88 171 TRP A N 1
ATOM 1366 C CA . TRP A 1 171 ? 16.060 -2.628 -8.178 1.00 93.88 171 TRP A CA 1
ATOM 1367 C C . TRP A 1 171 ? 14.941 -2.773 -9.193 1.00 93.88 171 TRP A C 1
ATOM 1369 O O . TRP A 1 171 ? 15.094 -3.408 -10.241 1.00 93.88 171 TRP A O 1
ATOM 1379 N N . ARG A 1 172 ? 13.804 -2.145 -8.897 1.00 92.06 172 ARG A N 1
ATOM 1380 C CA . ARG A 1 172 ? 12.603 -2.211 -9.737 1.00 92.06 172 ARG A CA 1
ATOM 1381 C C . ARG A 1 172 ? 12.026 -0.829 -9.973 1.00 92.06 172 ARG A C 1
ATOM 1383 O O . ARG A 1 172 ? 12.040 0.013 -9.081 1.00 92.06 172 ARG A O 1
ATOM 1390 N N . VAL A 1 173 ? 11.485 -0.591 -11.164 1.00 91.56 173 VAL A N 1
ATOM 1391 C CA . VAL A 1 173 ? 10.833 0.683 -11.503 1.00 91.56 173 VAL A CA 1
ATOM 1392 C C . VAL A 1 173 ? 9.359 0.665 -11.127 1.00 91.56 173 VAL A C 1
ATOM 1394 O O . VAL A 1 173 ? 8.682 -0.352 -11.266 1.00 91.56 173 VAL A O 1
ATOM 1397 N N . PHE A 1 174 ? 8.828 1.808 -10.711 1.00 88.00 174 PHE A N 1
ATOM 1398 C CA . PHE A 1 174 ? 7.390 1.989 -10.560 1.00 88.00 174 PHE A CA 1
ATOM 1399 C C . PHE A 1 174 ? 6.752 2.315 -11.917 1.00 88.00 174 PHE A C 1
ATOM 1401 O O . PHE A 1 174 ? 7.061 3.326 -12.550 1.00 88.00 174 PHE A O 1
ATOM 1408 N N . ARG A 1 175 ? 5.809 1.477 -12.357 1.00 87.44 175 ARG A N 1
ATOM 1409 C CA . ARG A 1 175 ? 4.952 1.715 -13.527 1.00 87.44 175 ARG A CA 1
ATOM 1410 C C . ARG A 1 175 ? 3.509 1.959 -13.119 1.00 87.44 175 ARG A C 1
ATOM 1412 O O . ARG A 1 175 ? 2.992 1.333 -12.198 1.00 87.44 175 ARG A O 1
ATOM 1419 N N . TYR A 1 176 ? 2.862 2.884 -13.822 1.00 85.12 176 TYR A N 1
ATOM 1420 C CA . TYR A 1 176 ? 1.533 3.393 -13.500 1.00 85.12 176 TYR A CA 1
ATOM 1421 C C . TYR A 1 176 ? 0.551 2.980 -14.593 1.00 85.12 176 TYR A C 1
ATOM 1423 O O . TYR A 1 176 ? 0.594 3.487 -15.713 1.00 85.12 176 TYR A O 1
ATOM 1431 N N . TYR A 1 177 ? -0.340 2.057 -14.253 1.00 85.69 177 TYR A N 1
ATOM 1432 C CA . TYR A 1 177 ? -1.319 1.478 -15.156 1.00 85.69 177 TYR A CA 1
ATOM 1433 C C . TYR A 1 177 ? -2.718 2.002 -14.863 1.00 85.69 177 TYR A C 1
ATOM 1435 O O . TYR A 1 177 ? -3.212 1.939 -13.734 1.00 85.69 177 TYR A O 1
ATOM 1443 N N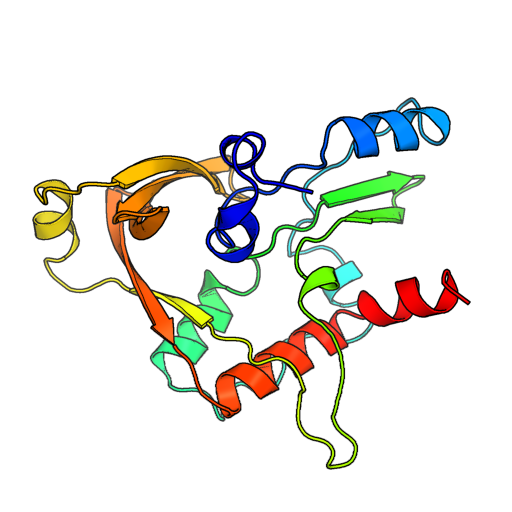 . HIS A 1 178 ? -3.377 2.487 -15.911 1.00 86.00 178 HIS A N 1
ATOM 1444 C CA . HIS A 1 178 ? -4.720 3.043 -15.843 1.00 86.00 178 HIS A CA 1
ATOM 1445 C C . HIS A 1 178 ? -5.570 2.454 -16.965 1.00 86.00 178 HIS A C 1
ATOM 1447 O O . HIS A 1 178 ? -5.292 2.673 -18.141 1.00 86.00 178 HIS A O 1
ATOM 1453 N N . SER A 1 179 ? -6.618 1.724 -16.596 1.00 88.19 179 SER A N 1
ATOM 1454 C CA . SER A 1 179 ? -7.640 1.237 -17.522 1.00 88.19 179 SER A CA 1
ATOM 1455 C C . SER A 1 179 ? -8.979 1.119 -16.796 1.00 88.19 179 SER A C 1
ATOM 1457 O O . SER A 1 179 ? -9.037 1.217 -15.563 1.00 88.19 179 SER A O 1
ATOM 1459 N N . GLN A 1 180 ? -10.059 0.933 -17.555 1.00 87.44 180 GLN A N 1
ATOM 1460 C CA . GLN A 1 180 ? -11.382 0.733 -16.972 1.00 87.44 180 GLN A CA 1
ATOM 1461 C C . GLN A 1 180 ? -11.426 -0.579 -16.177 1.00 87.44 180 GLN A C 1
ATOM 1463 O O . GLN A 1 180 ? -11.885 -0.584 -15.042 1.00 87.44 180 GLN A O 1
ATOM 1468 N N . GLU A 1 181 ? -10.840 -1.647 -16.716 1.00 88.50 181 GLU A N 1
ATOM 1469 C CA . GLU A 1 181 ? -10.760 -2.979 -16.108 1.00 88.50 181 GLU A CA 1
ATOM 1470 C C . GLU A 1 181 ? -9.984 -2.947 -14.787 1.00 88.50 181 GLU A C 1
ATOM 1472 O O . GLU A 1 181 ? -10.424 -3.511 -13.786 1.00 88.50 181 GLU A O 1
ATOM 1477 N N . ILE A 1 182 ? -8.857 -2.225 -14.755 1.00 86.12 182 ILE A N 1
ATOM 1478 C CA . ILE A 1 182 ? -8.069 -2.008 -13.535 1.00 86.12 182 ILE A CA 1
ATOM 1479 C C . ILE A 1 182 ? -8.902 -1.269 -12.488 1.00 86.12 182 ILE A C 1
ATOM 1481 O O . ILE A 1 182 ? -8.927 -1.662 -11.319 1.00 86.12 182 ILE A O 1
ATOM 1485 N N . SER A 1 183 ? -9.600 -0.211 -12.905 1.00 85.31 183 SER A N 1
ATOM 1486 C CA . SER A 1 183 ? -10.441 0.578 -12.010 1.00 85.31 183 SER A CA 1
ATOM 1487 C C . SER A 1 183 ? -11.611 -0.248 -11.469 1.00 85.31 183 SER A C 1
ATOM 1489 O O . SER A 1 183 ? -11.869 -0.222 -10.266 1.00 85.31 183 SER A O 1
ATOM 1491 N N . ASP A 1 184 ? -12.294 -1.019 -12.313 1.00 86.44 184 ASP A N 1
ATOM 1492 C CA . ASP A 1 184 ? -13.417 -1.880 -11.925 1.00 86.44 184 ASP A CA 1
ATOM 1493 C C . ASP A 1 184 ? -12.987 -2.991 -10.968 1.00 86.44 184 ASP A C 1
ATOM 1495 O O . ASP A 1 184 ? -13.646 -3.229 -9.946 1.00 86.44 184 ASP A O 1
ATOM 1499 N N . TYR A 1 185 ? -11.848 -3.629 -11.249 1.00 85.81 185 TYR A N 1
ATOM 1500 C CA . TYR A 1 185 ? -11.254 -4.616 -10.357 1.00 85.81 185 TYR A CA 1
ATOM 1501 C C . TYR A 1 185 ? -10.921 -3.995 -8.996 1.00 85.81 185 TYR A C 1
ATOM 1503 O O . TYR A 1 185 ? -11.280 -4.555 -7.960 1.00 85.81 185 TYR A O 1
ATOM 1511 N N . ALA A 1 186 ? -10.291 -2.815 -8.979 1.00 81.81 186 ALA A N 1
ATOM 1512 C CA . ALA A 1 186 ? -9.924 -2.118 -7.749 1.00 81.81 186 ALA A CA 1
ATOM 1513 C C . ALA A 1 186 ? -11.144 -1.780 -6.880 1.00 81.81 186 ALA A C 1
ATOM 1515 O O . ALA A 1 186 ? -11.146 -2.063 -5.682 1.00 81.81 186 ALA A O 1
ATOM 1516 N N . HIS A 1 187 ? -12.200 -1.218 -7.472 1.00 82.06 187 HIS A N 1
ATOM 1517 C CA . HIS A 1 187 ? -13.426 -0.918 -6.732 1.00 82.06 187 HIS A CA 1
ATOM 1518 C C . HIS A 1 187 ? -14.092 -2.191 -6.215 1.00 82.06 187 HIS A C 1
ATOM 1520 O O . HIS A 1 187 ? -14.481 -2.251 -5.048 1.00 82.06 187 HIS A O 1
ATOM 1526 N N . THR A 1 188 ? -14.185 -3.236 -7.039 1.00 82.44 188 THR A N 1
ATOM 1527 C CA . THR A 1 188 ? -14.749 -4.525 -6.611 1.00 82.44 188 THR A CA 1
ATOM 1528 C C . THR A 1 188 ? -13.968 -5.093 -5.431 1.00 82.44 188 THR A C 1
ATOM 1530 O O . THR A 1 188 ? -14.559 -5.496 -4.430 1.00 82.44 188 THR A O 1
ATOM 1533 N N . PHE A 1 189 ? -12.641 -5.070 -5.515 1.00 79.75 189 PHE A N 1
ATOM 1534 C CA . PHE A 1 189 ? -11.744 -5.526 -4.463 1.00 79.75 189 PHE A CA 1
ATOM 1535 C C . PHE A 1 189 ? -11.998 -4.806 -3.135 1.00 79.75 189 PHE A C 1
ATOM 1537 O O . PHE A 1 189 ? -12.324 -5.447 -2.139 1.00 79.75 189 PHE A O 1
ATOM 1544 N N . TYR A 1 190 ? -11.935 -3.477 -3.116 1.00 77.25 190 TYR A N 1
ATOM 1545 C CA . TYR A 1 190 ? -12.153 -2.725 -1.882 1.00 77.25 190 TYR A CA 1
ATOM 1546 C C . TYR A 1 190 ? -13.591 -2.836 -1.357 1.00 77.25 190 TYR A C 1
ATOM 1548 O O . TYR A 1 190 ? -13.810 -2.749 -0.151 1.00 77.25 190 TYR A O 1
ATOM 1556 N N . THR A 1 191 ? -14.575 -3.071 -2.236 1.00 77.81 191 THR A N 1
ATOM 1557 C CA . THR A 1 191 ? -15.969 -3.308 -1.826 1.00 77.81 191 THR A CA 1
ATOM 1558 C C . THR A 1 191 ? -16.044 -4.601 -1.028 1.00 77.81 191 THR A C 1
ATOM 1560 O O . THR A 1 191 ? -16.683 -4.661 0.020 1.00 77.81 191 THR A O 1
ATOM 1563 N N . ARG A 1 192 ? -15.345 -5.636 -1.508 1.00 78.88 192 ARG A N 1
ATOM 1564 C CA . ARG A 1 192 ? -15.293 -6.955 -0.876 1.00 78.88 192 ARG A CA 1
ATOM 1565 C C . ARG A 1 192 ? -14.584 -6.955 0.477 1.00 78.88 192 ARG A C 1
ATOM 1567 O O . ARG A 1 192 ? -14.900 -7.815 1.291 1.00 78.88 192 ARG A O 1
ATOM 1574 N N . LEU A 1 193 ? -13.712 -5.980 0.756 1.00 72.06 193 LEU A N 1
ATOM 1575 C CA . LEU A 1 193 ? -13.142 -5.792 2.098 1.00 72.06 193 LEU A CA 1
ATOM 1576 C C . LEU A 1 193 ? -14.201 -5.389 3.137 1.00 72.06 193 LEU A C 1
ATOM 1578 O O . LEU A 1 193 ? -13.954 -5.496 4.331 1.00 72.06 193 LEU A O 1
ATOM 1582 N N . GLY A 1 194 ? -15.364 -4.884 2.710 1.00 67.94 194 GLY A N 1
ATOM 1583 C CA . GLY A 1 194 ? -16.466 -4.509 3.602 1.00 67.94 194 GLY A CA 1
ATOM 1584 C C . GLY A 1 194 ? -16.207 -3.270 4.469 1.00 67.94 194 GLY A C 1
ATOM 1585 O O . GLY A 1 194 ? -17.121 -2.795 5.134 1.00 67.94 194 GLY A O 1
ATOM 1586 N N . VAL A 1 195 ? -15.006 -2.686 4.424 1.00 65.75 195 VAL A N 1
ATOM 1587 C CA . VAL A 1 195 ? -14.593 -1.530 5.245 1.00 65.75 195 VAL A CA 1
ATOM 1588 C C . VAL A 1 195 ? -15.477 -0.295 5.041 1.00 65.75 195 VAL A C 1
ATOM 1590 O O . VAL A 1 195 ? -15.766 0.427 5.992 1.00 65.75 195 VAL A O 1
ATOM 1593 N N . ASN A 1 196 ? -16.000 -0.104 3.827 1.00 58.88 196 ASN A N 1
ATOM 1594 C CA . ASN A 1 196 ? -16.903 1.003 3.499 1.00 58.88 196 ASN A CA 1
ATOM 1595 C C . ASN A 1 196 ? -18.327 0.819 4.055 1.00 58.88 196 ASN A C 1
ATOM 1597 O O . ASN A 1 196 ? -19.036 1.802 4.250 1.00 58.88 196 ASN A O 1
ATOM 1601 N N . LEU A 1 197 ? -18.754 -0.424 4.315 1.00 54.25 197 LEU A N 1
ATOM 1602 C CA . LEU A 1 197 ? -20.098 -0.726 4.823 1.00 54.25 197 LEU A CA 1
ATOM 1603 C C . LEU A 1 197 ? -20.213 -0.401 6.316 1.00 54.25 197 LEU A C 1
ATOM 1605 O O . LEU A 1 197 ? -21.247 0.089 6.761 1.00 54.25 197 LEU A O 1
ATOM 1609 N N . PHE A 1 198 ? -19.136 -0.615 7.077 1.00 52.06 198 PHE A N 1
ATOM 1610 C CA . PHE A 1 198 ? -19.114 -0.327 8.510 1.00 52.06 198 PHE A CA 1
ATOM 1611 C C . PHE A 1 198 ? -19.169 1.176 8.804 1.00 52.06 198 PHE A C 1
ATOM 1613 O O . PHE A 1 198 ? -19.860 1.579 9.730 1.00 52.06 198 PHE A O 1
ATOM 1620 N N . VAL A 1 199 ? -18.522 2.021 7.993 1.00 47.59 199 VAL A N 1
ATOM 1621 C CA . VAL A 1 199 ? -18.544 3.482 8.200 1.00 47.59 199 VAL A CA 1
ATOM 1622 C C . VAL A 1 199 ? -19.925 4.082 7.941 1.00 47.59 199 VAL A C 1
ATOM 1624 O O . VAL A 1 199 ? -20.355 4.931 8.714 1.00 47.59 199 VAL A O 1
ATOM 1627 N N . TYR A 1 200 ? -20.653 3.603 6.926 1.00 37.38 200 TYR A N 1
ATOM 1628 C CA . TYR A 1 200 ? -21.994 4.109 6.615 1.00 37.38 200 TYR A CA 1
ATOM 1629 C C . TYR A 1 200 ? -22.999 3.875 7.754 1.00 37.38 200 TYR A C 1
ATOM 1631 O O . TYR A 1 200 ? -23.848 4.722 8.006 1.00 37.38 200 TYR A O 1
ATOM 1639 N N . ILE A 1 201 ? -22.877 2.757 8.479 1.00 39.03 201 ILE A N 1
ATOM 1640 C CA . ILE A 1 201 ? -23.740 2.441 9.629 1.00 39.03 201 ILE A CA 1
ATOM 1641 C C . ILE A 1 201 ? -23.488 3.394 10.812 1.00 39.03 201 ILE A C 1
ATOM 1643 O O . ILE A 1 201 ? -24.411 3.675 11.569 1.00 39.03 201 ILE A O 1
ATOM 1647 N N . PHE A 1 202 ? -22.267 3.916 10.967 1.00 35.25 202 PHE A N 1
ATOM 1648 C CA . PHE A 1 202 ? -21.904 4.827 12.062 1.00 35.25 202 PHE A CA 1
ATOM 1649 C C . PHE A 1 202 ? -21.983 6.315 11.692 1.00 35.25 202 PHE A C 1
ATOM 1651 O O . PHE A 1 202 ? -21.735 7.162 12.548 1.00 35.25 202 PHE A O 1
ATOM 1658 N N . SER A 1 203 ? -22.289 6.640 10.433 1.00 38.81 203 SER A N 1
ATOM 1659 C CA . SER A 1 203 ? -22.339 8.014 9.919 1.00 38.81 203 SER A CA 1
ATOM 1660 C C . SER A 1 203 ? -23.738 8.467 9.484 1.00 38.81 203 SER A C 1
ATOM 1662 O O . SER A 1 203 ? -23.833 9.454 8.752 1.00 38.81 203 SER A O 1
ATOM 1664 N N . GLN A 1 204 ? -24.794 7.736 9.860 1.00 38.41 204 GLN A N 1
ATOM 1665 C CA . GLN A 1 204 ? -26.184 8.199 9.747 1.00 38.41 204 GLN A CA 1
ATOM 1666 C C . GLN A 1 204 ? -26.653 8.838 11.051 1.00 38.41 204 GLN A C 1
ATOM 1668 O O . GLN A 1 204 ? -26.352 8.266 12.122 1.00 38.41 204 GLN A O 1
#